Protein AF-A0A382W8J2-F1 (afdb_monomer_lite)

Sequence (271 aa):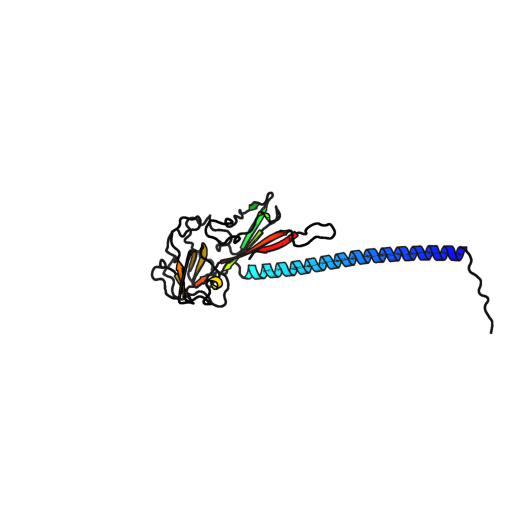
MKVRDERGLSLVELMISLAIGSLITAGVVQLYTANSATYSLVMGQSRMQESARFALAFISRDIQRADHRGCFSNNMQLNWTIANPVNLPYEFDLRFGVAGYNGTVGANWIPSLNPIPAANQGFVANTGINKGAIVTGTDVLTVRSIVQQATENRLAVAMPTSREDIQIIGPSAQVADLAFNNGDLALIHDCEKATIFHVTGINVSAAPTYQIQHSTDPIDSWRNNFLTLAVKNTFGTAAAVSGIETHTYFIAPGTGQNNRGDTPLALWRKS

Organism: NCBI:txid408172

pLDDT: mean 87.7, std 10.45, range [44.69, 97.19]

Foldseek 3Di:
DDDDDDDDDDPVNVVVVVVVVVVVVVVVVVVVVVVVVVVVVVVVVVVVVVQVVVVVVVVVVLQVQFLAEDLQSDPDDAAELFPDCVLPQPQQPSVGQKDKWFFAAPLATVVGNDWDPQDDFQDDHPPTDDSVQFDGRWMKMKGKHWDDDPDFFFAPFWDQQQLAWTKTQFPWQDPVRLQDATSAWKWKDDNPHIYIAHFNDWAPPDPPIITTDQDQDDDGNGHRNGRRGDPDGTGGRRIGMTHMGMKMWGKGFDPDADPVRDGDIDIDIDD

Secondary structure (DSSP, 8-state):
--PPP-PPPPHHHHHHHHHHHHHHHHHHHHHHHHHHHHHHHHHHHHHHHHHHHHHHHHHHHHHTTTT-BTB--SSPPPEE-BS-GGG--GGG-TT-SEEEEEEETTTEEES---PPPSSSSSSPTT-S--GGGSPTT--EEEEEEE---SS-EEESS-BSSS-S-EEEE-SSS-GGGGS--TTSEEEEE-SS-EEEEE--EEEEEETTEEEEE--S-S--TT-BS-S---SSS-B-TT-EEEEEEEEEEEEEE-SS--TTS---EEEEEE-

Structure (mmCIF, N/CA/C/O backbone):
data_AF-A0A382W8J2-F1
#
_entry.id   AF-A0A382W8J2-F1
#
loop_
_atom_site.group_PDB
_atom_site.id
_atom_site.type_symbol
_atom_site.label_atom_id
_atom_site.label_alt_id
_atom_site.label_comp_id
_atom_site.label_asym_id
_atom_site.label_entity_id
_atom_site.label_seq_id
_atom_site.pdbx_PDB_ins_code
_atom_site.Cartn_x
_atom_site.Cartn_y
_atom_site.Cartn_z
_atom_site.occupancy
_atom_site.B_iso_or_equiv
_atom_site.auth_seq_id
_atom_site.auth_comp_id
_atom_site.auth_asym_id
_atom_site.auth_atom_id
_atom_site.pdbx_PDB_model_num
ATOM 1 N N . MET A 1 1 ? 79.176 1.428 -48.966 1.00 46.81 1 MET A N 1
ATOM 2 C CA . MET A 1 1 ? 77.867 2.005 -48.595 1.00 46.81 1 MET A CA 1
ATOM 3 C C . MET A 1 1 ? 77.146 2.360 -49.889 1.00 46.81 1 MET A C 1
ATOM 5 O O . MET A 1 1 ? 77.578 3.274 -50.573 1.00 46.81 1 MET A O 1
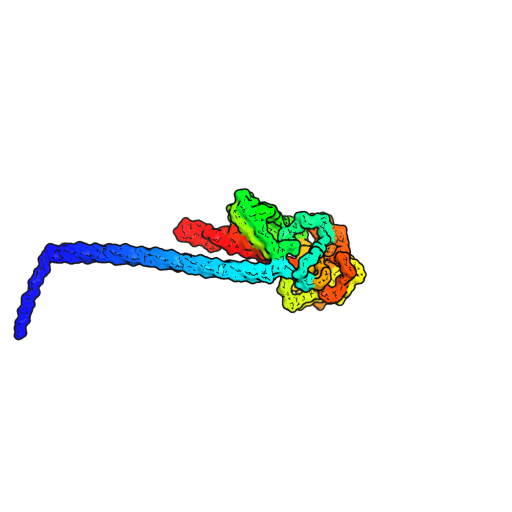ATOM 9 N N . LYS A 1 2 ? 76.171 1.548 -50.316 1.00 56.22 2 LYS A N 1
ATOM 10 C CA . LYS A 1 2 ? 75.400 1.781 -51.549 1.00 56.22 2 LYS A CA 1
ATOM 11 C C . LYS A 1 2 ? 74.160 2.580 -51.146 1.00 56.22 2 LYS A C 1
ATOM 13 O O . LYS A 1 2 ? 73.304 2.038 -50.453 1.00 56.22 2 LYS A O 1
ATOM 18 N N . VAL A 1 3 ? 74.113 3.860 -51.502 1.00 65.25 3 VAL A N 1
ATOM 19 C CA . VAL A 1 3 ? 72.912 4.688 -51.332 1.00 65.25 3 VAL A CA 1
ATOM 20 C C . VAL A 1 3 ? 71.907 4.212 -52.383 1.00 65.25 3 VAL A C 1
ATOM 22 O O . VAL A 1 3 ? 72.246 4.132 -53.562 1.00 65.25 3 VAL A O 1
ATOM 25 N N . ARG A 1 4 ? 70.725 3.764 -51.948 1.00 68.00 4 ARG A N 1
ATOM 26 C CA . ARG A 1 4 ? 69.622 3.409 -52.852 1.00 68.00 4 ARG A CA 1
ATOM 27 C C . ARG A 1 4 ? 68.967 4.713 -53.300 1.00 68.00 4 ARG A C 1
ATOM 29 O O . ARG A 1 4 ? 68.602 5.508 -52.443 1.00 68.00 4 ARG A O 1
ATOM 36 N N . ASP A 1 5 ? 68.814 4.898 -54.608 1.00 63.72 5 ASP A N 1
ATOM 37 C CA . ASP A 1 5 ? 67.983 5.967 -55.164 1.00 63.72 5 ASP A CA 1
ATOM 38 C C . ASP A 1 5 ? 66.524 5.752 -54.755 1.00 63.72 5 ASP A C 1
ATOM 40 O O . ASP A 1 5 ? 65.938 4.695 -55.023 1.00 63.72 5 ASP A O 1
ATOM 44 N N . GLU A 1 6 ? 65.932 6.759 -54.119 1.00 67.69 6 GLU A N 1
ATOM 45 C CA . GLU A 1 6 ? 64.495 6.810 -53.884 1.00 67.69 6 GLU A CA 1
ATOM 46 C C . GLU A 1 6 ? 63.796 7.181 -55.195 1.00 67.69 6 GLU A C 1
ATOM 48 O O . GLU A 1 6 ? 63.925 8.292 -55.710 1.00 67.69 6 GLU A O 1
ATOM 53 N N . ARG A 1 7 ? 63.069 6.223 -55.776 1.00 70.25 7 ARG A N 1
ATOM 54 C CA . ARG A 1 7 ? 62.188 6.494 -56.915 1.00 70.25 7 ARG A CA 1
ATOM 55 C C . ARG A 1 7 ? 61.010 7.327 -56.406 1.00 70.25 7 ARG A C 1
ATOM 57 O O . ARG A 1 7 ? 60.275 6.866 -55.539 1.00 70.25 7 ARG A O 1
ATOM 64 N N . GLY A 1 8 ? 60.859 8.547 -56.924 1.00 70.56 8 GLY A N 1
ATOM 65 C CA . GLY A 1 8 ? 59.742 9.432 -56.590 1.00 70.56 8 GLY A CA 1
ATOM 66 C C . GLY A 1 8 ? 58.382 8.811 -56.931 1.00 70.56 8 GLY A C 1
ATOM 67 O O . GLY A 1 8 ? 58.268 8.044 -57.887 1.00 70.56 8 GLY A O 1
ATOM 68 N N . LEU A 1 9 ? 57.365 9.149 -56.137 1.00 74.81 9 LEU A N 1
ATOM 69 C CA . LEU A 1 9 ? 55.990 8.663 -56.286 1.00 74.81 9 LEU A CA 1
ATOM 70 C C . LEU A 1 9 ? 55.334 9.209 -57.563 1.00 74.81 9 LEU A C 1
ATOM 72 O O . LEU A 1 9 ? 55.430 10.402 -57.863 1.00 74.81 9 LEU A O 1
ATOM 76 N N . SER A 1 10 ? 54.612 8.353 -58.285 1.00 86.75 10 SER A N 1
ATOM 77 C CA . SER A 1 10 ? 53.755 8.762 -59.401 1.00 86.75 10 SER A CA 1
ATOM 78 C C . SER A 1 10 ? 52.491 9.464 -58.891 1.00 86.75 10 SER A C 1
ATOM 80 O O . SER A 1 10 ? 51.903 9.068 -57.884 1.00 86.75 10 SER A O 1
ATOM 82 N N . LEU A 1 11 ? 52.002 10.469 -59.624 1.00 87.00 11 LEU A N 1
ATOM 83 C CA . LEU A 1 11 ? 50.731 11.147 -59.329 1.00 87.00 11 LEU A CA 1
ATOM 84 C C . LEU A 1 11 ? 49.556 10.151 -59.241 1.00 87.00 11 LEU A C 1
ATOM 86 O O . LEU A 1 11 ? 48.663 10.313 -58.413 1.00 87.00 11 LEU A O 1
ATOM 90 N N . VAL A 1 12 ? 49.603 9.071 -60.026 1.00 89.06 12 VAL A N 1
ATOM 91 C CA . VAL A 1 12 ? 48.607 7.988 -59.991 1.00 89.06 12 VAL A CA 1
ATOM 92 C C . VAL A 1 12 ? 48.700 7.169 -58.696 1.00 89.06 12 VAL A C 1
ATOM 94 O O . VAL A 1 12 ? 47.669 6.817 -58.128 1.00 89.06 12 VAL A O 1
ATOM 97 N N . GLU A 1 13 ? 49.904 6.907 -58.177 1.00 89.06 13 GLU A N 1
ATOM 98 C CA . GLU A 1 13 ? 50.093 6.187 -56.905 1.00 89.06 13 GLU A CA 1
ATOM 99 C C . GLU A 1 13 ? 49.551 6.996 -55.719 1.00 89.06 13 GLU A C 1
ATOM 101 O O . GLU A 1 13 ? 48.933 6.430 -54.813 1.00 89.06 13 GLU A O 1
ATOM 106 N N . LEU A 1 14 ? 49.703 8.325 -55.753 1.00 88.81 14 LEU A N 1
ATOM 107 C CA . LEU A 1 14 ? 49.124 9.225 -54.754 1.00 88.81 14 LEU A CA 1
ATOM 108 C C . LEU A 1 14 ? 47.588 9.219 -54.811 1.00 88.81 14 LEU A C 1
ATOM 110 O O . LEU A 1 14 ? 46.932 9.107 -53.775 1.00 88.81 14 LEU A O 1
ATOM 114 N N . MET A 1 15 ? 47.008 9.285 -56.013 1.00 92.81 15 MET A N 1
ATOM 115 C CA . MET A 1 15 ? 45.553 9.234 -56.197 1.00 92.81 15 MET A CA 1
ATOM 116 C C . MET A 1 15 ? 44.957 7.911 -55.701 1.00 92.81 15 MET A C 1
ATOM 118 O O . MET A 1 15 ? 43.947 7.922 -54.998 1.00 92.81 15 MET A O 1
ATOM 122 N N . ILE A 1 16 ? 45.598 6.778 -56.012 1.00 93.12 16 ILE A N 1
ATOM 123 C CA . ILE A 1 16 ? 45.162 5.453 -55.547 1.00 93.12 16 ILE A CA 1
ATOM 124 C C . ILE A 1 16 ? 45.274 5.353 -54.020 1.00 93.12 16 ILE A C 1
ATOM 126 O O . ILE A 1 16 ? 44.337 4.894 -53.366 1.00 93.12 16 ILE A O 1
ATOM 130 N N . SER A 1 17 ? 46.378 5.830 -53.438 1.00 94.69 17 SER A N 1
ATOM 131 C CA . SER A 1 17 ? 46.590 5.806 -51.985 1.00 94.69 17 SER A CA 1
ATOM 132 C C . SER A 1 17 ? 45.542 6.633 -51.235 1.00 94.69 17 SER A C 1
ATOM 134 O O . SER A 1 17 ? 45.013 6.183 -50.219 1.00 94.69 17 SER A O 1
ATOM 136 N N . LEU A 1 18 ? 45.184 7.812 -51.756 1.00 92.75 18 LEU A N 1
ATOM 137 C CA . LEU A 1 18 ? 44.128 8.660 -51.193 1.00 92.75 18 LEU A CA 1
ATOM 138 C C . LEU A 1 18 ? 42.741 8.024 -51.330 1.00 92.75 18 LEU A C 1
ATOM 140 O O . LEU A 1 18 ? 41.966 8.046 -50.373 1.00 92.75 18 LEU A O 1
ATOM 144 N N . ALA A 1 19 ? 42.436 7.416 -52.481 1.00 95.19 19 ALA A N 1
ATOM 145 C CA . ALA A 1 19 ? 41.167 6.724 -52.694 1.00 95.19 19 ALA A CA 1
ATOM 146 C C . ALA A 1 19 ? 40.995 5.559 -51.706 1.00 95.19 19 ALA A C 1
ATOM 148 O O . ALA A 1 19 ? 39.988 5.493 -51.000 1.00 95.19 19 ALA A O 1
ATOM 149 N N . ILE A 1 20 ? 42.007 4.693 -51.578 1.00 95.69 20 ILE A N 1
ATOM 150 C CA . ILE A 1 20 ? 41.992 3.565 -50.635 1.00 95.69 20 ILE A CA 1
ATOM 151 C C . ILE A 1 20 ? 41.935 4.067 -49.187 1.00 95.69 20 ILE A C 1
ATOM 153 O O . ILE A 1 20 ? 41.131 3.572 -48.399 1.00 95.69 20 ILE A O 1
ATOM 157 N N . GLY A 1 21 ? 42.729 5.086 -48.843 1.00 95.81 21 GLY A N 1
ATOM 158 C CA . GLY A 1 21 ? 42.712 5.702 -47.517 1.00 95.81 21 GLY A CA 1
ATOM 159 C C . GLY A 1 21 ? 41.330 6.241 -47.140 1.00 95.81 21 GLY A C 1
ATOM 160 O O . GLY A 1 21 ? 40.855 5.982 -46.038 1.00 95.81 21 GLY A O 1
ATOM 161 N N . SER A 1 22 ? 40.648 6.921 -48.067 1.00 95.25 22 SER A N 1
ATOM 162 C CA . SER A 1 22 ? 39.292 7.446 -47.852 1.00 95.25 22 SER A CA 1
ATOM 163 C C . SER A 1 22 ? 38.235 6.348 -47.692 1.00 95.25 22 SER A C 1
ATOM 165 O O . SER A 1 22 ? 37.339 6.461 -46.858 1.00 95.25 22 SER A O 1
ATOM 167 N N . LEU A 1 23 ? 38.357 5.253 -48.447 1.00 96.81 23 LEU A N 1
ATOM 168 C CA . LEU A 1 23 ? 37.439 4.120 -48.361 1.00 96.81 23 LEU A CA 1
ATOM 169 C C . LEU A 1 23 ? 37.565 3.412 -47.006 1.00 96.81 23 LEU A C 1
ATOM 171 O O . LEU A 1 23 ? 36.561 3.098 -46.366 1.00 96.81 23 LEU A O 1
ATOM 175 N N . ILE A 1 24 ? 38.800 3.203 -46.541 1.00 97.19 24 ILE A N 1
ATOM 176 C CA . ILE A 1 24 ? 39.066 2.588 -45.238 1.00 97.19 24 ILE A CA 1
ATOM 177 C C . ILE A 1 24 ? 38.547 3.483 -44.110 1.00 97.19 24 ILE A C 1
ATOM 179 O O . ILE A 1 24 ? 37.858 2.990 -43.217 1.00 97.19 24 ILE A O 1
ATOM 183 N N . THR A 1 25 ? 38.830 4.789 -44.142 1.00 96.38 25 THR A N 1
ATOM 184 C CA . THR A 1 25 ? 38.352 5.704 -43.093 1.00 96.38 25 THR A CA 1
ATOM 185 C C . THR A 1 25 ? 36.829 5.778 -43.057 1.00 96.38 25 THR A C 1
ATOM 187 O O . THR A 1 25 ? 36.259 5.714 -41.968 1.00 96.38 25 THR A O 1
ATOM 190 N N . ALA A 1 26 ? 36.154 5.813 -44.211 1.00 96.06 26 ALA A N 1
ATOM 191 C CA . ALA A 1 26 ? 34.694 5.752 -44.282 1.00 96.06 26 ALA A CA 1
ATOM 192 C C . ALA A 1 26 ? 34.137 4.463 -43.646 1.00 96.06 26 ALA A C 1
ATOM 194 O O . ALA A 1 26 ? 33.217 4.526 -42.828 1.00 96.06 26 ALA A O 1
ATOM 195 N N . GLY A 1 27 ? 34.738 3.306 -43.948 1.00 96.62 27 GLY A N 1
ATOM 196 C CA . GLY A 1 27 ? 34.358 2.026 -43.340 1.00 96.62 27 GLY A CA 1
ATOM 197 C C . GLY A 1 27 ? 34.560 1.996 -41.820 1.00 96.62 27 GLY A C 1
ATOM 198 O O . GLY A 1 27 ? 33.687 1.533 -41.085 1.00 96.62 27 GLY A O 1
ATOM 199 N N . VAL A 1 28 ? 35.672 2.550 -41.324 1.00 97.00 28 VAL A N 1
ATOM 200 C CA . VAL A 1 28 ? 35.954 2.643 -39.879 1.00 97.00 28 VAL A CA 1
ATOM 201 C C . VAL A 1 28 ? 34.950 3.554 -39.169 1.00 97.00 28 VAL A C 1
ATOM 203 O O . VAL A 1 28 ? 34.467 3.201 -38.094 1.00 97.00 28 VAL A O 1
ATOM 206 N N . VAL A 1 29 ? 34.585 4.695 -39.763 1.00 96.12 29 VAL A N 1
ATOM 207 C CA . VAL A 1 29 ? 33.561 5.597 -39.204 1.00 96.12 29 VAL A CA 1
ATOM 208 C C . VAL A 1 29 ? 32.202 4.897 -39.129 1.00 96.12 29 VAL A C 1
ATOM 210 O O . VAL A 1 29 ? 31.515 4.983 -38.108 1.00 96.12 29 VAL A O 1
ATOM 213 N N . GLN A 1 30 ? 31.820 4.151 -40.167 1.00 94.81 30 GLN A N 1
ATOM 214 C CA . GLN A 1 30 ? 30.578 3.380 -40.159 1.00 94.81 30 GLN A CA 1
ATOM 215 C C . GLN A 1 30 ? 30.584 2.296 -39.069 1.00 94.81 30 GLN A C 1
ATOM 217 O O . GLN A 1 30 ? 29.612 2.157 -38.329 1.00 94.81 30 GLN A O 1
ATOM 222 N N . LEU A 1 31 ? 31.692 1.571 -38.912 1.00 95.50 31 LEU A N 1
ATOM 223 C CA . LEU A 1 31 ? 31.833 0.573 -37.852 1.00 95.50 31 LEU A CA 1
ATOM 224 C C . LEU A 1 31 ? 31.751 1.214 -36.459 1.00 95.50 31 LEU A C 1
ATOM 226 O O . LEU A 1 31 ? 31.059 0.706 -35.578 1.00 95.50 31 LEU A O 1
ATOM 230 N N . TYR A 1 32 ? 32.421 2.350 -36.259 1.00 96.00 32 TYR A N 1
ATOM 231 C CA . TYR A 1 32 ? 32.392 3.075 -34.992 1.00 96.00 32 TYR A CA 1
ATOM 232 C C . TYR A 1 32 ? 30.980 3.559 -34.638 1.00 96.00 32 TYR A C 1
ATOM 234 O O . TYR A 1 32 ? 30.525 3.360 -33.511 1.00 96.00 32 TYR A O 1
ATOM 242 N N . THR A 1 33 ? 30.260 4.151 -35.595 1.00 95.38 33 THR A N 1
ATOM 243 C CA . THR A 1 33 ? 28.878 4.616 -35.379 1.00 95.38 33 THR A CA 1
ATOM 244 C C . THR A 1 33 ? 27.930 3.459 -35.066 1.00 95.38 33 THR A C 1
ATOM 246 O O . THR A 1 33 ? 27.154 3.555 -34.114 1.00 95.38 33 THR A O 1
ATOM 249 N N . ALA A 1 34 ? 28.046 2.334 -35.780 1.00 94.94 34 ALA A N 1
ATOM 250 C CA . ALA A 1 34 ? 27.277 1.123 -35.499 1.00 94.94 34 ALA A CA 1
ATOM 251 C C . ALA A 1 34 ? 27.574 0.553 -34.098 1.00 94.94 34 ALA A C 1
ATOM 253 O O . ALA A 1 34 ? 26.652 0.198 -33.358 1.00 94.94 34 ALA A O 1
ATOM 254 N N . ASN A 1 35 ? 28.847 0.523 -33.696 1.00 95.75 35 ASN A N 1
ATOM 255 C CA . ASN A 1 35 ? 29.256 0.066 -32.367 1.00 95.75 35 ASN A CA 1
ATOM 256 C C . ASN A 1 35 ? 28.751 0.997 -31.260 1.00 95.75 35 ASN A C 1
ATOM 258 O O . ASN A 1 35 ? 28.261 0.520 -30.240 1.00 95.75 35 ASN A O 1
ATOM 262 N N . SER A 1 36 ? 28.815 2.315 -31.465 1.00 95.00 36 SER A N 1
ATOM 263 C CA . SER A 1 36 ? 28.306 3.307 -30.511 1.00 95.00 36 SER A CA 1
ATOM 264 C C . SER A 1 36 ? 26.787 3.189 -30.315 1.00 95.00 36 SER A C 1
ATOM 266 O O . SER A 1 36 ? 26.292 3.173 -29.181 1.00 95.00 36 SER A O 1
ATOM 268 N N . ALA A 1 37 ? 26.037 3.013 -31.409 1.00 92.81 37 ALA A N 1
ATOM 269 C CA . ALA A 1 37 ? 24.597 2.764 -31.354 1.00 92.81 37 ALA A CA 1
ATOM 270 C C . ALA A 1 37 ? 24.277 1.455 -30.611 1.00 92.81 37 ALA A C 1
ATOM 272 O O . ALA A 1 37 ? 23.426 1.441 -29.720 1.00 92.81 37 ALA A O 1
ATOM 273 N N . THR A 1 38 ? 25.006 0.378 -30.916 1.00 95.06 38 THR A N 1
ATOM 274 C CA . THR A 1 38 ? 24.856 -0.924 -30.246 1.00 95.06 38 THR A CA 1
ATOM 275 C C . THR A 1 38 ? 25.155 -0.818 -28.751 1.00 95.06 38 THR A C 1
ATOM 277 O O . THR A 1 38 ? 24.372 -1.290 -27.930 1.00 95.06 38 THR A O 1
ATOM 280 N N . TYR A 1 39 ? 26.237 -0.135 -28.376 1.00 95.12 39 TYR A N 1
ATOM 281 C CA . TYR A 1 39 ? 26.596 0.100 -26.979 1.00 95.12 39 TYR A CA 1
ATOM 282 C C . TYR A 1 39 ? 25.492 0.852 -26.224 1.00 95.12 39 TYR A C 1
ATOM 284 O O . TYR A 1 39 ? 25.102 0.456 -25.127 1.00 95.12 39 TYR A O 1
ATOM 292 N N . SER A 1 40 ? 24.928 1.895 -26.837 1.00 91.75 40 SER A N 1
ATOM 293 C CA . SER A 1 40 ? 23.826 2.670 -26.253 1.00 91.75 40 SER A CA 1
ATOM 294 C C . SER A 1 40 ? 22.572 1.819 -26.033 1.00 91.75 40 SER A C 1
ATOM 296 O O . SER A 1 40 ? 21.933 1.923 -24.985 1.00 91.75 40 SER A O 1
ATOM 298 N N . LEU A 1 41 ? 22.246 0.938 -26.985 1.00 92.50 41 LEU A N 1
ATOM 299 C CA . LEU A 1 41 ? 21.131 -0.007 -26.871 1.00 92.50 41 LEU A CA 1
ATOM 300 C C . LEU A 1 41 ? 21.344 -1.011 -25.732 1.00 92.50 41 LEU A C 1
ATOM 302 O O . LEU A 1 41 ? 20.458 -1.176 -24.893 1.00 92.50 41 LEU A O 1
ATOM 306 N N . VAL A 1 42 ? 22.525 -1.630 -25.655 1.00 95.88 42 VAL A N 1
ATOM 307 C CA . VAL A 1 42 ? 22.871 -2.592 -24.592 1.00 95.88 42 VAL A CA 1
ATOM 308 C C . VAL A 1 42 ? 22.848 -1.928 -23.213 1.00 95.88 42 VAL A C 1
ATOM 310 O O . VAL A 1 42 ? 22.336 -2.505 -22.249 1.00 95.88 42 VAL A O 1
ATOM 313 N N . MET A 1 43 ? 23.340 -0.692 -23.110 1.00 94.81 43 MET A N 1
ATOM 314 C CA . MET A 1 43 ? 23.276 0.089 -21.874 1.00 94.81 43 MET A CA 1
ATOM 315 C C . MET A 1 43 ? 21.833 0.424 -21.483 1.00 94.81 43 MET A C 1
ATOM 317 O O . MET A 1 43 ? 21.469 0.292 -20.313 1.00 94.81 43 MET A O 1
ATOM 321 N N . GLY A 1 44 ? 20.993 0.822 -22.443 1.00 90.69 44 GLY A N 1
ATOM 322 C CA . GLY A 1 44 ? 19.570 1.081 -22.212 1.00 90.69 44 GLY A CA 1
ATOM 323 C C . GLY A 1 44 ? 18.821 -0.166 -21.736 1.00 90.69 44 GLY A C 1
ATOM 324 O O . GLY A 1 44 ? 18.079 -0.107 -20.755 1.00 90.69 44 GLY A O 1
ATOM 325 N N . GLN A 1 45 ? 19.078 -1.313 -22.367 1.00 93.44 45 GLN A N 1
ATOM 326 C CA . GLN A 1 45 ? 18.498 -2.595 -21.976 1.00 93.44 45 GLN A CA 1
ATOM 327 C C . GLN A 1 45 ? 18.952 -3.019 -20.573 1.00 93.44 45 GLN A C 1
ATOM 329 O O . GLN A 1 45 ? 18.121 -3.418 -19.760 1.00 93.44 45 GLN A O 1
ATOM 334 N N . SER A 1 46 ? 20.243 -2.885 -20.261 1.00 96.06 46 SER A N 1
ATOM 335 C CA . SER A 1 46 ? 20.780 -3.190 -18.928 1.00 96.06 46 SER A CA 1
ATOM 336 C C . SER A 1 46 ? 20.113 -2.341 -17.842 1.00 96.06 46 SER A C 1
ATOM 338 O O . SER A 1 46 ? 19.692 -2.866 -16.813 1.00 96.06 46 SER A O 1
ATOM 340 N N . ARG A 1 47 ? 19.932 -1.036 -18.089 1.00 91.44 47 ARG A N 1
ATOM 341 C CA . ARG A 1 47 ? 19.231 -0.130 -17.160 1.00 91.44 47 ARG A CA 1
ATOM 342 C C . ARG A 1 47 ? 17.759 -0.500 -16.976 1.00 91.44 47 ARG A C 1
ATOM 344 O O . ARG A 1 47 ? 17.257 -0.444 -15.855 1.00 91.44 47 ARG A O 1
ATOM 351 N N . MET A 1 48 ? 17.071 -0.889 -18.051 1.00 90.19 48 MET A N 1
ATOM 352 C CA . MET A 1 48 ? 15.683 -1.356 -17.990 1.00 90.19 48 MET A CA 1
ATOM 353 C C . MET A 1 48 ? 15.561 -2.636 -17.156 1.00 90.19 48 MET A C 1
ATOM 355 O O . MET A 1 48 ? 14.696 -2.713 -16.289 1.00 90.19 48 MET A O 1
ATOM 359 N N . GLN A 1 49 ? 16.440 -3.618 -17.381 1.00 95.00 49 GLN A N 1
ATOM 360 C CA . GLN A 1 49 ? 16.437 -4.873 -16.624 1.00 95.00 49 GLN A CA 1
ATOM 361 C C . GLN A 1 49 ? 16.710 -4.643 -15.137 1.00 95.00 49 GLN A C 1
ATOM 363 O O . GLN A 1 49 ? 16.034 -5.227 -14.293 1.00 95.00 49 GLN A O 1
ATOM 368 N N . GLU A 1 50 ? 17.653 -3.762 -14.809 1.00 95.25 50 GLU A N 1
ATOM 369 C CA . GLU A 1 50 ? 17.938 -3.421 -13.418 1.00 95.25 50 GLU A CA 1
ATOM 370 C C . GLU A 1 50 ? 16.751 -2.694 -12.762 1.00 95.25 50 GLU A C 1
ATOM 372 O O . GLU A 1 50 ? 16.338 -3.040 -11.657 1.00 95.25 50 GLU A O 1
ATOM 377 N N . SER A 1 51 ? 16.112 -1.762 -13.477 1.00 91.94 51 SER A N 1
ATOM 378 C CA . SER A 1 51 ? 14.897 -1.083 -13.000 1.00 91.94 51 SER A CA 1
ATOM 379 C C . SER A 1 51 ? 13.742 -2.066 -12.772 1.00 91.94 51 SER A C 1
ATOM 381 O O . SER A 1 51 ? 13.041 -1.978 -11.764 1.00 91.94 51 SER A O 1
ATOM 383 N N . ALA A 1 52 ? 13.573 -3.044 -13.667 1.00 92.62 52 ALA A N 1
ATOM 384 C CA . ALA A 1 52 ? 12.585 -4.109 -13.517 1.00 92.62 52 ALA A CA 1
ATOM 385 C C . ALA A 1 52 ? 12.888 -4.998 -12.300 1.00 92.62 52 ALA A C 1
ATOM 387 O O . ALA A 1 52 ? 11.978 -5.321 -11.537 1.00 92.62 52 ALA A O 1
ATOM 388 N N . ARG A 1 53 ? 14.162 -5.344 -12.066 1.00 95.25 53 ARG A N 1
ATOM 389 C CA . ARG A 1 53 ? 14.592 -6.091 -10.875 1.00 95.25 53 ARG A CA 1
ATOM 390 C C . ARG A 1 53 ? 14.253 -5.334 -9.590 1.00 95.25 53 ARG A C 1
ATOM 392 O O . ARG A 1 53 ? 13.715 -5.941 -8.666 1.00 95.25 53 ARG A O 1
ATOM 399 N N . PHE A 1 54 ? 14.506 -4.025 -9.538 1.00 94.25 54 PHE A N 1
ATOM 400 C CA . PHE A 1 54 ? 14.119 -3.199 -8.393 1.00 94.25 54 PHE A CA 1
ATOM 401 C C . PHE A 1 54 ? 12.603 -3.170 -8.191 1.00 94.25 54 PHE A C 1
ATOM 403 O O . PHE A 1 54 ? 12.141 -3.442 -7.083 1.00 94.25 54 PHE A O 1
ATOM 410 N N . ALA A 1 55 ? 11.832 -2.900 -9.247 1.00 93.88 55 ALA A N 1
ATOM 411 C CA . ALA A 1 55 ? 10.371 -2.867 -9.194 1.00 93.88 55 ALA A CA 1
ATOM 412 C C . ALA A 1 55 ? 9.783 -4.182 -8.657 1.00 93.88 55 ALA A C 1
ATOM 414 O O . ALA A 1 55 ? 8.995 -4.170 -7.711 1.00 93.88 55 ALA A O 1
ATOM 415 N N . LEU A 1 56 ? 10.227 -5.323 -9.194 1.00 95.50 56 LEU A N 1
ATOM 416 C CA . LEU A 1 56 ? 9.795 -6.645 -8.739 1.00 95.50 56 LEU A CA 1
ATOM 417 C C . LEU A 1 56 ? 10.206 -6.926 -7.291 1.00 95.50 56 LEU A C 1
ATOM 419 O O . LEU A 1 56 ? 9.451 -7.561 -6.560 1.00 95.50 56 LEU A O 1
ATOM 423 N N . ALA A 1 57 ? 11.364 -6.434 -6.844 1.00 95.94 57 ALA A N 1
ATOM 424 C CA . ALA A 1 57 ? 11.783 -6.577 -5.453 1.00 95.94 57 ALA A CA 1
ATOM 425 C C . ALA A 1 57 ? 10.888 -5.778 -4.487 1.00 95.94 57 ALA A C 1
ATOM 427 O O . ALA A 1 57 ? 10.600 -6.270 -3.397 1.00 95.94 57 ALA A O 1
ATOM 428 N N . PHE A 1 58 ? 10.431 -4.577 -4.866 1.00 93.44 58 PHE A N 1
ATOM 429 C CA . PHE A 1 58 ? 9.450 -3.816 -4.076 1.00 93.44 58 PHE A CA 1
ATOM 430 C C . PHE A 1 58 ? 8.096 -4.525 -4.030 1.00 93.44 58 PHE A C 1
ATOM 432 O O . PHE A 1 58 ? 7.600 -4.796 -2.940 1.00 93.44 58 PHE A O 1
ATOM 439 N N . ILE A 1 59 ? 7.564 -4.910 -5.193 1.00 95.75 59 ILE A N 1
ATOM 440 C CA . ILE A 1 59 ? 6.282 -5.620 -5.290 1.00 95.75 59 ILE A CA 1
ATOM 441 C C . ILE A 1 59 ? 6.321 -6.919 -4.477 1.00 95.75 59 ILE A C 1
ATOM 443 O O . ILE A 1 59 ? 5.406 -7.190 -3.710 1.00 95.75 59 ILE A O 1
ATOM 447 N N . SER A 1 60 ? 7.393 -7.708 -4.598 1.00 96.38 60 SER A N 1
ATOM 448 C CA . SER A 1 60 ? 7.547 -8.971 -3.868 1.00 96.38 60 SER A CA 1
ATOM 449 C C . SER A 1 60 ? 7.547 -8.766 -2.351 1.00 96.38 60 SER A C 1
ATOM 451 O O . SER A 1 60 ? 6.841 -9.482 -1.644 1.00 96.38 60 SER A O 1
ATOM 453 N N . ARG A 1 61 ? 8.274 -7.760 -1.840 1.00 94.12 61 ARG A N 1
ATOM 454 C CA . ARG A 1 61 ? 8.277 -7.437 -0.401 1.00 94.12 61 ARG A CA 1
ATOM 455 C C . ARG A 1 61 ? 6.901 -7.026 0.109 1.00 94.12 61 ARG A C 1
ATOM 457 O O . ARG A 1 61 ? 6.522 -7.447 1.196 1.00 94.12 61 ARG A O 1
ATOM 464 N N . ASP A 1 62 ? 6.166 -6.234 -0.663 1.00 94.62 62 ASP A N 1
ATOM 465 C CA . ASP A 1 62 ? 4.824 -5.810 -0.270 1.00 94.62 62 ASP A CA 1
ATOM 466 C C . ASP A 1 62 ? 3.846 -6.996 -0.312 1.00 94.62 62 ASP A C 1
ATOM 468 O O . ASP A 1 62 ? 3.104 -7.214 0.642 1.00 94.62 62 ASP A O 1
ATOM 472 N N . ILE A 1 63 ? 3.891 -7.829 -1.362 1.00 94.62 63 ILE A N 1
ATOM 473 C CA . ILE A 1 63 ? 3.044 -9.029 -1.489 1.00 94.62 63 ILE A CA 1
ATOM 474 C C . ILE A 1 63 ? 3.309 -10.031 -0.361 1.00 94.62 63 ILE A C 1
ATOM 476 O O . ILE A 1 63 ? 2.370 -10.650 0.128 1.00 94.62 63 ILE A O 1
ATOM 480 N N . GLN A 1 64 ? 4.553 -10.180 0.103 1.00 92.38 64 GLN A N 1
ATOM 481 C CA . GLN A 1 64 ? 4.870 -11.042 1.253 1.00 92.38 64 GLN A CA 1
ATOM 482 C C . GLN A 1 64 ? 4.174 -10.604 2.550 1.00 92.38 64 GLN A C 1
ATOM 484 O O . GLN A 1 64 ? 4.030 -11.413 3.464 1.00 92.38 64 GLN A O 1
ATOM 489 N N . ARG A 1 65 ? 3.753 -9.339 2.639 1.00 91.06 65 ARG A N 1
ATOM 490 C CA . ARG A 1 65 ? 2.994 -8.791 3.769 1.00 91.06 65 ARG A CA 1
ATOM 491 C C . ARG A 1 65 ? 1.491 -8.754 3.507 1.00 91.06 65 ARG A C 1
ATOM 493 O O . ARG A 1 65 ? 0.745 -8.407 4.417 1.00 91.06 65 ARG A O 1
ATOM 500 N N . ALA A 1 66 ? 1.045 -9.096 2.300 1.00 92.12 66 ALA A N 1
ATOM 501 C CA . ALA A 1 66 ? -0.358 -9.035 1.925 1.00 92.12 66 ALA A CA 1
ATOM 502 C C . ALA A 1 66 ? -1.233 -9.851 2.882 1.00 92.12 66 ALA A C 1
ATOM 504 O O . ALA A 1 66 ? -0.864 -10.950 3.290 1.00 92.12 66 ALA A O 1
ATOM 505 N N . ASP A 1 67 ? -2.400 -9.305 3.220 1.00 88.50 67 ASP A N 1
ATOM 506 C CA . ASP A 1 67 ? -3.357 -9.893 4.170 1.00 88.50 67 ASP A CA 1
ATOM 507 C C . ASP A 1 67 ? -2.806 -10.104 5.594 1.00 88.50 67 ASP A C 1
ATOM 509 O O . ASP A 1 67 ? -3.434 -10.756 6.433 1.00 88.50 67 ASP A O 1
ATOM 513 N N . HIS A 1 68 ? -1.646 -9.526 5.923 1.00 90.94 68 HIS A N 1
ATOM 514 C CA . HIS A 1 68 ? -1.168 -9.548 7.295 1.00 90.94 68 HIS A CA 1
ATOM 515 C C . HIS A 1 68 ? -2.085 -8.688 8.170 1.00 90.94 68 HIS A C 1
ATOM 517 O O . HIS A 1 68 ? -2.214 -7.484 7.949 1.00 90.94 68 HIS A O 1
ATOM 523 N N . ARG A 1 69 ? -2.717 -9.319 9.163 1.00 91.06 69 ARG A N 1
ATOM 524 C CA . ARG A 1 69 ? -3.698 -8.728 10.091 1.00 91.06 69 ARG A CA 1
ATOM 525 C C . ARG A 1 69 ? -3.323 -9.025 11.551 1.00 91.06 69 ARG A C 1
ATOM 527 O O . ARG A 1 69 ? -4.175 -9.313 12.382 1.00 91.06 69 ARG A O 1
ATOM 534 N N . GLY A 1 70 ? -2.022 -9.025 11.848 1.00 87.69 70 GLY A N 1
ATOM 535 C CA . GLY A 1 70 ? -1.485 -9.409 13.154 1.00 87.69 70 GLY A CA 1
ATOM 536 C C . GLY A 1 70 ? -1.570 -10.919 13.370 1.00 87.69 70 GLY A C 1
ATOM 537 O O . GLY A 1 70 ? -1.343 -11.706 12.443 1.00 87.69 70 GLY A O 1
ATOM 538 N N . CYS A 1 71 ? -1.919 -11.351 14.586 1.00 87.19 71 CYS A N 1
ATOM 539 C CA . CYS A 1 71 ? -2.158 -12.774 14.836 1.00 87.19 71 CYS A CA 1
ATOM 540 C C . CYS A 1 71 ? -3.513 -13.275 14.298 1.00 87.19 71 CYS A C 1
ATOM 542 O O . CYS A 1 71 ? -3.702 -14.487 14.204 1.00 87.19 71 CYS A O 1
ATOM 544 N N . PHE A 1 72 ? -4.406 -12.383 13.843 1.00 88.19 72 PHE A N 1
ATOM 545 C CA . PHE A 1 72 ? -5.612 -12.720 13.072 1.00 88.19 72 PHE A CA 1
ATOM 546 C C . PHE A 1 72 ? -5.281 -13.031 11.596 1.00 88.19 72 PHE A C 1
ATOM 548 O O . PHE A 1 72 ? -5.826 -12.445 10.669 1.00 88.19 72 PHE A O 1
ATOM 555 N N . SER A 1 73 ? -4.317 -13.914 11.342 1.00 73.56 73 SER A N 1
ATOM 556 C CA . SER A 1 73 ? -3.800 -14.212 9.990 1.00 73.56 73 SER A CA 1
ATOM 557 C C . SER A 1 73 ? -4.354 -15.511 9.385 1.00 73.56 73 SER A C 1
ATOM 559 O O . SER A 1 73 ? -3.787 -16.067 8.449 1.00 73.56 73 SER A O 1
ATOM 561 N N . ASN A 1 74 ? -5.472 -16.020 9.907 1.00 70.06 74 ASN A N 1
ATOM 562 C CA . ASN A 1 74 ? -6.162 -17.196 9.378 1.00 70.06 74 ASN A CA 1
ATOM 563 C C . ASN A 1 74 ? -7.334 -16.805 8.449 1.00 70.06 74 ASN A C 1
ATOM 565 O O . ASN A 1 74 ? -7.761 -15.652 8.388 1.00 70.06 74 ASN A O 1
ATOM 569 N N . ASN A 1 75 ? -7.893 -17.787 7.729 1.00 66.75 75 ASN A N 1
ATOM 570 C CA . ASN A 1 75 ? -9.065 -17.622 6.848 1.00 66.75 75 ASN A CA 1
ATOM 571 C C . ASN A 1 75 ? -10.381 -17.358 7.623 1.00 66.75 75 ASN A C 1
ATOM 573 O O . ASN A 1 75 ? -11.457 -17.766 7.186 1.00 66.75 75 ASN A O 1
ATOM 577 N N . MET A 1 76 ? -10.312 -16.737 8.804 1.00 74.19 76 MET A N 1
ATOM 578 C CA . MET A 1 76 ? -11.486 -16.325 9.565 1.00 74.19 76 MET A CA 1
ATOM 579 C C . MET A 1 76 ? -12.109 -15.073 8.948 1.00 74.19 76 MET A C 1
ATOM 581 O O . MET A 1 76 ? -11.438 -14.224 8.354 1.00 74.19 76 MET A O 1
ATOM 585 N N . GLN A 1 77 ? -13.429 -14.969 9.085 1.00 83.75 77 GLN A N 1
ATOM 586 C CA . GLN A 1 77 ? -14.190 -13.859 8.537 1.00 83.75 77 GLN A CA 1
ATOM 587 C C . GLN A 1 77 ? -13.856 -12.568 9.290 1.00 83.75 77 GLN A C 1
ATOM 589 O O . GLN A 1 77 ? -14.093 -12.458 10.493 1.00 83.75 77 GLN A O 1
ATOM 594 N N . LEU A 1 78 ? -13.317 -11.595 8.558 1.00 90.12 78 LEU A N 1
ATOM 595 C CA . LEU A 1 78 ? -13.101 -10.241 9.048 1.00 90.12 78 LEU A CA 1
ATOM 596 C C . LEU A 1 78 ? -14.449 -9.572 9.324 1.00 90.12 78 LEU A C 1
ATOM 598 O O . LEU A 1 78 ? -15.360 -9.663 8.499 1.00 90.12 78 LEU A O 1
ATOM 602 N N . ASN A 1 79 ? -14.567 -8.890 10.457 1.00 91.94 79 ASN A N 1
ATOM 603 C CA . ASN A 1 79 ? -15.757 -8.123 10.796 1.00 91.94 79 ASN A CA 1
ATOM 604 C C . ASN A 1 79 ? -15.576 -6.638 10.472 1.00 91.94 79 ASN A C 1
ATOM 606 O O . ASN A 1 79 ? -14.457 -6.141 10.342 1.00 91.94 79 ASN A O 1
ATOM 610 N N . TRP A 1 80 ? -16.682 -5.913 10.362 1.00 91.62 80 TRP A N 1
ATOM 611 C CA . TRP A 1 80 ? -16.681 -4.469 10.171 1.00 91.62 80 TRP A CA 1
ATOM 612 C C . TRP A 1 80 ? -17.901 -3.857 10.851 1.00 91.62 80 TRP A C 1
ATOM 614 O O . TRP A 1 80 ? -18.994 -4.419 10.820 1.00 91.62 80 TRP A O 1
ATOM 624 N N . THR A 1 81 ? -17.736 -2.678 11.433 1.00 91.88 81 THR A N 1
ATOM 625 C CA . THR A 1 81 ? -18.853 -1.901 11.994 1.00 91.88 81 THR A CA 1
ATOM 626 C C . THR A 1 81 ? -19.562 -1.052 10.939 1.00 91.88 81 THR A C 1
ATOM 628 O O . THR A 1 81 ? -20.620 -0.496 11.216 1.00 91.88 81 THR A O 1
ATOM 631 N N . ILE A 1 82 ? -19.005 -0.936 9.732 1.00 86.81 82 ILE A N 1
ATOM 632 C CA . ILE A 1 82 ? -19.442 0.012 8.698 1.00 86.81 82 ILE A CA 1
ATOM 633 C C . ILE A 1 82 ? -20.840 -0.332 8.164 1.00 86.81 82 ILE A C 1
ATOM 635 O O . ILE A 1 82 ? -21.140 -1.490 7.869 1.00 86.81 82 ILE A O 1
ATOM 639 N N . ALA A 1 83 ? -21.692 0.688 8.002 1.00 78.56 83 ALA A N 1
ATOM 640 C CA . ALA A 1 83 ? -23.108 0.530 7.637 1.00 78.56 83 ALA A CA 1
ATOM 641 C C . ALA A 1 83 ? -23.360 -0.158 6.292 1.00 78.56 83 ALA A C 1
ATOM 643 O O . ALA A 1 83 ? -24.335 -0.895 6.155 1.00 78.56 83 ALA A O 1
ATOM 644 N N . ASN A 1 84 ? -22.492 0.063 5.307 1.00 79.06 84 ASN A N 1
ATOM 645 C CA . ASN A 1 84 ? -22.555 -0.631 4.031 1.00 79.06 84 ASN A CA 1
ATOM 646 C C . ASN A 1 84 ? -21.149 -1.103 3.620 1.00 79.06 84 ASN A C 1
ATOM 648 O O . ASN A 1 84 ? -20.360 -0.293 3.137 1.00 79.06 84 ASN A O 1
ATOM 652 N N . PRO A 1 85 ? -20.822 -2.399 3.753 1.00 66.88 85 PRO A N 1
ATOM 653 C CA . PRO A 1 85 ? -19.498 -2.921 3.407 1.00 66.88 85 PRO A CA 1
ATOM 654 C C . PRO A 1 85 ? -19.198 -2.950 1.907 1.00 66.88 85 PRO A C 1
ATOM 656 O O . PRO A 1 85 ? -18.069 -3.253 1.518 1.00 66.88 85 PRO A O 1
ATOM 659 N N . VAL A 1 86 ? -20.181 -2.672 1.046 1.00 72.06 86 VAL A N 1
ATOM 660 C CA . VAL A 1 86 ? -19.935 -2.423 -0.383 1.00 72.06 86 VAL A CA 1
ATOM 661 C C . VAL A 1 86 ? -19.256 -1.063 -0.579 1.00 72.06 86 VAL A C 1
ATOM 663 O O . VAL A 1 86 ? -18.518 -0.883 -1.540 1.00 72.06 86 VAL A O 1
ATOM 666 N N . ASN A 1 87 ? -19.442 -0.135 0.364 1.00 71.94 87 ASN A N 1
ATOM 667 C CA . ASN A 1 87 ? -18.825 1.189 0.350 1.00 71.94 87 ASN A CA 1
ATOM 668 C C . ASN A 1 87 ? -17.462 1.216 1.050 1.00 71.94 87 ASN A C 1
ATOM 670 O O . ASN A 1 87 ? -16.904 2.297 1.222 1.00 71.94 87 ASN A O 1
ATOM 674 N N . LEU A 1 88 ? -16.933 0.057 1.468 1.00 81.06 88 LEU A N 1
ATOM 675 C CA . LEU A 1 88 ? -15.574 -0.009 1.983 1.00 81.06 88 LEU A CA 1
ATOM 676 C C . LEU A 1 88 ? -14.621 0.496 0.884 1.00 81.06 88 LEU A C 1
ATOM 678 O O . LEU A 1 88 ? -14.590 -0.091 -0.201 1.00 81.06 88 LEU A O 1
ATOM 682 N N . PRO A 1 89 ? -13.866 1.572 1.131 1.00 82.81 89 PRO A N 1
ATOM 683 C CA . PRO A 1 89 ? -12.801 2.025 0.241 1.00 82.81 89 PRO A CA 1
ATOM 684 C C . PRO A 1 89 ? -11.866 0.888 -0.086 1.00 82.81 89 PRO A C 1
ATOM 686 O O . PRO A 1 89 ? -11.488 0.098 0.788 1.00 82.81 89 PRO A O 1
ATOM 689 N N . TYR A 1 90 ? -11.400 0.874 -1.328 1.00 85.00 90 TYR A N 1
ATOM 690 C CA . TYR A 1 90 ? -10.446 -0.140 -1.704 1.00 85.00 90 TYR A CA 1
ATOM 691 C C . TYR A 1 90 ? -9.167 -0.023 -0.878 1.00 85.00 90 TYR A C 1
ATOM 693 O O . TYR A 1 90 ? -8.522 -1.031 -0.710 1.00 85.00 90 TYR A O 1
ATOM 701 N N . GLU A 1 91 ? -8.764 1.132 -0.360 1.00 86.38 91 GLU A N 1
ATOM 702 C CA . GLU A 1 91 ? -7.530 1.303 0.417 1.00 86.38 91 GLU A CA 1
ATOM 703 C C . GLU A 1 91 ? -7.604 0.712 1.832 1.00 86.38 91 GLU A C 1
ATOM 705 O O . GLU A 1 91 ? -6.570 0.499 2.455 1.00 86.38 91 GLU A O 1
ATOM 710 N N . PHE A 1 92 ? -8.798 0.419 2.343 1.00 87.31 92 PHE A N 1
ATOM 711 C CA . PHE A 1 92 ? -8.970 -0.152 3.684 1.00 87.31 92 PHE A CA 1
ATOM 712 C C . PHE A 1 92 ? -9.639 -1.532 3.651 1.00 87.31 92 PHE A C 1
ATOM 714 O O . PHE A 1 92 ? -9.945 -2.116 4.691 1.00 87.31 92 PHE A O 1
ATOM 721 N N . ASP A 1 93 ? -9.867 -2.081 2.455 1.00 87.75 93 ASP A N 1
ATOM 722 C CA . ASP A 1 93 ? -10.515 -3.373 2.272 1.00 87.75 93 ASP A CA 1
ATOM 723 C C . ASP A 1 93 ? -9.555 -4.551 2.516 1.00 87.75 93 ASP A C 1
ATOM 725 O O . ASP A 1 93 ? -9.031 -5.174 1.591 1.00 87.75 93 ASP A O 1
ATOM 729 N N . LEU A 1 94 ? -9.356 -4.891 3.789 1.00 89.38 94 LEU A N 1
ATOM 730 C CA . LEU A 1 94 ? -8.579 -6.059 4.219 1.00 89.38 94 LEU A CA 1
ATOM 731 C C . LEU A 1 94 ? -9.294 -7.406 3.996 1.00 89.38 94 LEU A C 1
ATOM 733 O O . LEU A 1 94 ? -8.814 -8.429 4.473 1.00 89.38 94 LEU A O 1
ATOM 737 N N . ARG A 1 95 ? -10.428 -7.457 3.276 1.00 85.69 95 ARG A N 1
ATOM 738 C CA . ARG A 1 95 ? -10.980 -8.741 2.794 1.00 85.69 95 ARG A CA 1
ATOM 739 C C . ARG A 1 95 ? -10.118 -9.326 1.674 1.00 85.69 95 ARG A C 1
ATOM 741 O O . ARG A 1 95 ? -10.145 -10.533 1.449 1.00 85.69 95 ARG A O 1
ATOM 748 N N . PHE A 1 96 ? -9.370 -8.468 0.974 1.00 87.62 96 PHE A N 1
ATOM 749 C CA . PHE A 1 96 ? -8.505 -8.835 -0.141 1.00 87.62 96 PHE A CA 1
ATOM 750 C C . PHE A 1 96 ? -7.114 -8.216 0.036 1.00 87.62 96 PHE A C 1
ATOM 752 O O . PHE A 1 96 ? -6.859 -7.082 -0.382 1.00 87.62 96 PHE A O 1
ATOM 759 N N . GLY A 1 97 ? -6.177 -8.984 0.602 1.00 90.38 97 GLY A N 1
ATOM 760 C CA . GLY A 1 97 ? -4.785 -8.546 0.763 1.00 90.38 97 GLY A CA 1
ATOM 761 C C . GLY A 1 97 ? -4.094 -8.165 -0.550 1.00 90.38 97 GLY A C 1
ATOM 762 O O . GLY A 1 97 ? -3.221 -7.303 -0.554 1.00 90.38 97 GLY A O 1
ATOM 763 N N . VAL A 1 98 ? -4.515 -8.747 -1.677 1.00 93.62 98 VAL A N 1
ATOM 764 C CA . VAL A 1 98 ? -4.091 -8.350 -3.026 1.00 93.62 98 VAL A CA 1
ATOM 765 C C . VAL A 1 98 ? -5.324 -8.189 -3.905 1.00 93.62 98 VAL A C 1
ATOM 767 O O . VAL A 1 98 ? -6.175 -9.074 -3.944 1.00 93.62 98 VAL A O 1
ATOM 770 N N . ALA A 1 99 ? -5.407 -7.083 -4.642 1.00 93.25 99 ALA A N 1
ATOM 771 C CA . ALA A 1 99 ? -6.419 -6.910 -5.680 1.00 93.25 99 ALA A CA 1
ATOM 772 C C . ALA A 1 99 ? -5.817 -6.274 -6.936 1.00 93.25 99 ALA A C 1
ATOM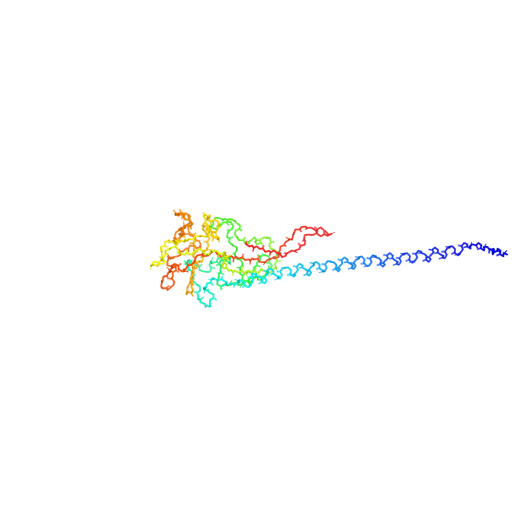 774 O O . ALA A 1 99 ? -5.061 -5.301 -6.848 1.00 93.25 99 ALA A O 1
ATOM 775 N N . GLY A 1 100 ? -6.174 -6.836 -8.089 1.00 94.25 100 GLY A N 1
ATOM 776 C CA . GLY A 1 100 ? -5.866 -6.302 -9.410 1.00 94.25 100 GLY A CA 1
ATOM 777 C C . GLY A 1 100 ? -7.083 -5.613 -10.016 1.00 94.25 100 GLY A C 1
ATOM 778 O O . GLY A 1 100 ? -8.219 -6.031 -9.797 1.00 94.25 100 GLY A O 1
ATOM 779 N N . TYR A 1 101 ? -6.822 -4.560 -10.774 1.00 93.62 101 TYR A N 1
ATOM 780 C CA . TYR A 1 101 ? -7.811 -3.715 -11.421 1.00 93.62 101 TYR A CA 1
ATOM 781 C C . TYR A 1 101 ? -7.408 -3.577 -12.883 1.00 93.62 101 TYR A C 1
ATOM 783 O O . TYR A 1 101 ? -6.405 -2.931 -13.186 1.00 93.62 101 TYR A O 1
ATOM 791 N N . ASN A 1 102 ? -8.177 -4.179 -13.784 1.00 95.56 102 ASN A N 1
ATOM 792 C CA . ASN A 1 102 ? -7.851 -4.180 -15.204 1.00 95.56 102 ASN A CA 1
ATOM 793 C C . ASN A 1 102 ? -8.235 -2.842 -15.830 1.00 95.56 102 ASN A C 1
ATOM 795 O O . ASN A 1 102 ? -9.391 -2.422 -15.730 1.00 95.56 102 ASN A O 1
ATOM 799 N N . GLY A 1 103 ? -7.272 -2.180 -16.462 1.00 93.94 103 GLY A N 1
ATOM 800 C CA . GLY A 1 103 ? -7.452 -0.901 -17.125 1.00 93.94 103 GLY A CA 1
ATOM 801 C C . GLY A 1 103 ? -8.311 -1.030 -18.374 1.00 93.94 103 GLY A C 1
ATOM 802 O O . GLY A 1 103 ? -8.109 -1.886 -19.229 1.00 93.94 103 GLY A O 1
ATOM 803 N N . THR A 1 104 ? -9.264 -0.121 -18.513 1.00 90.44 104 THR A N 1
ATOM 804 C CA . THR A 1 104 ? -10.077 0.038 -19.719 1.00 90.44 104 THR A CA 1
ATOM 805 C C . THR A 1 104 ? -9.908 1.451 -20.272 1.00 90.44 104 THR A C 1
ATOM 807 O O . THR A 1 104 ? -9.316 2.335 -19.638 1.00 90.44 104 THR A O 1
ATOM 810 N N . VAL A 1 105 ? -10.387 1.674 -21.495 1.00 83.19 105 VAL A N 1
ATOM 811 C CA . VAL A 1 105 ? -10.348 3.001 -22.118 1.00 83.19 105 VAL A CA 1
ATOM 812 C C . VAL A 1 105 ? -11.127 4.027 -21.282 1.00 83.19 105 VAL A C 1
ATOM 814 O O . VAL A 1 105 ? -12.138 3.712 -20.654 1.00 83.19 105 VAL A O 1
ATOM 817 N N . GLY A 1 106 ? -10.644 5.272 -21.267 1.00 83.50 106 GLY A N 1
ATOM 818 C CA . GLY A 1 106 ? -11.308 6.372 -20.560 1.00 83.50 106 GLY A CA 1
ATOM 819 C C . GLY A 1 106 ? -11.093 6.411 -19.042 1.00 83.50 106 GLY A C 1
ATOM 820 O O . GLY A 1 106 ? -11.972 6.894 -18.339 1.00 83.50 106 GLY A O 1
ATOM 821 N N . ALA A 1 107 ? -9.946 5.927 -18.541 1.00 83.06 107 ALA A N 1
ATOM 822 C CA . ALA A 1 107 ? -9.587 5.949 -17.112 1.00 83.06 107 ALA A CA 1
ATOM 823 C C . ALA A 1 107 ? -10.608 5.215 -16.219 1.00 83.06 107 ALA A C 1
ATOM 825 O O . ALA A 1 107 ? -11.036 5.717 -15.178 1.00 83.06 107 ALA A O 1
ATOM 826 N N . ASN A 1 108 ? -10.998 4.015 -16.649 1.00 89.88 108 ASN A N 1
ATOM 827 C CA . ASN A 1 108 ? -11.907 3.133 -15.924 1.00 89.88 108 ASN A CA 1
ATOM 828 C C . ASN A 1 108 ? -11.224 1.795 -15.639 1.00 89.88 108 ASN A C 1
ATOM 830 O O . ASN A 1 108 ? -10.370 1.358 -16.412 1.00 89.88 108 ASN A O 1
ATOM 834 N N . TRP A 1 109 ? -11.638 1.126 -14.565 1.00 92.25 109 TRP A N 1
ATOM 835 C CA . TRP A 1 109 ? -11.059 -0.147 -14.140 1.00 92.25 109 TRP A CA 1
ATOM 836 C C . TRP A 1 109 ? -12.130 -1.176 -13.800 1.00 92.25 109 TRP A C 1
ATOM 838 O O . TRP A 1 109 ? -13.232 -0.809 -13.386 1.00 92.25 109 TRP A O 1
ATOM 848 N N . ILE A 1 110 ? -11.789 -2.455 -13.972 1.00 91.44 110 ILE A N 1
ATOM 849 C CA . ILE A 1 110 ? -12.634 -3.596 -13.606 1.00 91.44 110 ILE A CA 1
ATOM 850 C C . ILE A 1 110 ? -11.842 -4.525 -12.667 1.00 91.44 110 ILE A C 1
ATOM 852 O O . ILE A 1 110 ? -10.802 -5.033 -13.090 1.00 91.44 110 ILE A O 1
ATOM 856 N N . PRO A 1 111 ? -12.308 -4.788 -11.427 1.00 89.88 111 PRO A N 1
ATOM 857 C CA . PRO A 1 111 ? -13.460 -4.167 -10.755 1.00 89.88 111 PRO A CA 1
ATOM 858 C C . PRO A 1 111 ? -13.305 -2.642 -10.627 1.00 89.88 111 PRO A C 1
ATOM 860 O O . PRO A 1 111 ? -12.232 -2.105 -10.875 1.00 89.88 111 PRO A O 1
ATOM 863 N N . SER A 1 112 ? -14.370 -1.911 -10.286 1.00 86.44 112 SER A N 1
ATOM 864 C CA . SER A 1 112 ? -14.296 -0.445 -10.215 1.00 86.44 112 SER A CA 1
ATOM 865 C C . SER A 1 112 ? -13.327 0.006 -9.121 1.00 86.44 112 SER A C 1
ATOM 867 O O . SER A 1 112 ? -13.581 -0.205 -7.936 1.00 86.44 112 SER A O 1
ATOM 869 N N . LEU A 1 113 ? -12.244 0.676 -9.507 1.00 84.56 113 LEU A N 1
ATOM 870 C CA . LEU A 1 113 ? -11.338 1.341 -8.575 1.00 84.56 113 LEU A CA 1
ATOM 871 C C . LEU A 1 113 ? -12.002 2.645 -8.122 1.00 84.56 113 LEU A C 1
ATOM 873 O O . LEU A 1 113 ? -11.965 3.596 -8.880 1.00 84.56 113 LEU A O 1
ATOM 877 N N . ASN A 1 114 ? -12.657 2.736 -6.968 1.00 77.69 114 ASN A N 1
ATOM 878 C CA . ASN A 1 114 ? -13.294 3.988 -6.520 1.00 77.69 114 ASN A CA 1
ATOM 879 C C . ASN A 1 114 ? -12.385 4.693 -5.502 1.00 77.69 114 ASN A C 1
ATOM 881 O O . ASN A 1 114 ? -12.196 4.136 -4.427 1.00 77.69 114 ASN A O 1
ATOM 885 N N . PRO A 1 115 ? -11.793 5.863 -5.819 1.00 68.00 115 PRO A N 1
ATOM 886 C CA . PRO A 1 115 ? -10.827 6.500 -4.935 1.00 68.00 115 PRO A CA 1
ATOM 887 C C . PRO A 1 115 ? -11.535 7.055 -3.702 1.00 68.00 115 PRO A C 1
ATOM 889 O O . PRO A 1 115 ? -12.699 7.460 -3.789 1.00 68.00 115 PRO A O 1
ATOM 892 N N . ILE A 1 116 ? -10.813 7.144 -2.582 1.00 67.94 116 ILE A N 1
ATOM 893 C CA . ILE A 1 116 ? -11.272 7.928 -1.430 1.00 67.94 116 ILE A CA 1
ATOM 894 C C . ILE A 1 116 ? -11.593 9.353 -1.921 1.00 67.94 116 ILE A C 1
ATOM 896 O O . ILE A 1 116 ? -10.764 9.947 -2.623 1.00 67.94 116 ILE A O 1
ATOM 900 N N . PRO A 1 117 ? -12.778 9.912 -1.608 1.00 56.03 117 PRO A N 1
ATOM 901 C CA . PRO A 1 117 ? -13.149 11.258 -2.027 1.00 56.03 117 PRO A CA 1
ATOM 902 C C . PRO A 1 117 ? -12.065 12.269 -1.641 1.00 56.03 117 PRO A C 1
ATOM 904 O O . PRO A 1 117 ? -11.688 12.384 -0.474 1.00 56.03 117 PRO A O 1
ATOM 907 N N . ALA A 1 118 ? -11.546 13.001 -2.628 1.00 47.69 118 ALA A N 1
ATOM 908 C CA . ALA A 1 118 ? -10.573 14.057 -2.399 1.00 47.69 118 ALA A CA 1
ATOM 909 C C . ALA A 1 118 ? -11.262 15.219 -1.660 1.00 47.69 118 ALA A C 1
ATOM 911 O O . ALA A 1 118 ? -11.922 16.045 -2.281 1.00 47.69 118 ALA A O 1
ATOM 912 N N . ALA A 1 119 ? -11.088 15.250 -0.336 1.00 44.69 119 ALA A N 1
ATOM 913 C CA . ALA A 1 119 ? -11.611 16.234 0.615 1.00 44.69 119 ALA A CA 1
ATOM 914 C C . ALA A 1 119 ? -13.131 16.168 0.910 1.00 44.69 119 ALA A C 1
ATOM 916 O O . ALA A 1 119 ? -13.962 15.932 0.038 1.00 44.69 119 ALA A O 1
ATOM 917 N N . ASN A 1 120 ? -13.474 16.448 2.178 1.00 46.94 120 ASN A N 1
ATOM 918 C CA . ASN A 1 120 ? -14.822 16.649 2.750 1.00 46.94 120 ASN A CA 1
ATOM 919 C C . ASN A 1 120 ? -15.656 15.420 3.182 1.00 46.94 120 ASN A C 1
ATOM 921 O O . ASN A 1 120 ? -16.860 15.567 3.376 1.00 46.94 120 ASN A O 1
ATOM 925 N N . GLN A 1 121 ? -15.068 14.235 3.383 1.00 53.44 121 GLN A N 1
ATOM 926 C CA . GLN A 1 121 ? -15.808 13.036 3.845 1.00 53.44 121 GLN A CA 1
ATOM 927 C C . GLN A 1 121 ? -15.067 12.225 4.936 1.00 53.44 121 GLN A C 1
ATOM 929 O O . GLN A 1 121 ? -15.206 11.010 4.987 1.00 53.44 121 GLN A O 1
ATOM 934 N N . GLY A 1 122 ? -14.253 12.867 5.783 1.00 54.31 122 GLY A N 1
ATOM 935 C CA . GLY A 1 122 ? -13.611 12.216 6.943 1.00 54.31 122 GLY A CA 1
ATOM 936 C C . GLY A 1 122 ? -12.126 11.866 6.778 1.00 54.31 122 GLY A C 1
ATOM 937 O O . GLY A 1 122 ? -11.385 12.001 7.737 1.00 54.31 122 GLY A O 1
ATOM 938 N N . PHE A 1 123 ? -11.643 11.551 5.573 1.00 59.03 123 PHE A N 1
ATOM 939 C CA . PHE A 1 123 ? -10.226 11.205 5.355 1.00 59.03 123 PHE A CA 1
ATOM 940 C C . PHE A 1 123 ? -9.324 12.429 5.133 1.00 59.03 123 PHE A C 1
ATOM 942 O O . PHE A 1 123 ? -9.744 13.439 4.555 1.00 59.03 123 PHE A O 1
ATOM 949 N N . VAL A 1 124 ? -8.048 12.318 5.526 1.00 57.34 124 VAL A N 1
ATOM 950 C CA . VAL A 1 124 ? -7.013 13.334 5.256 1.00 57.34 124 VAL A CA 1
ATOM 951 C C . VAL A 1 124 ? -6.887 13.560 3.744 1.00 57.34 124 VAL A C 1
ATOM 953 O O . VAL A 1 124 ? -6.836 12.604 2.975 1.00 57.34 124 VAL A O 1
ATOM 956 N N . ALA A 1 125 ? -6.820 14.814 3.285 1.00 53.88 125 ALA A N 1
ATOM 957 C CA . ALA A 1 125 ? -6.698 15.127 1.858 1.00 53.88 125 ALA A CA 1
ATOM 958 C C . ALA A 1 125 ? -5.526 14.367 1.193 1.00 53.88 125 ALA A C 1
ATOM 960 O O . ALA A 1 125 ? -4.434 14.290 1.751 1.00 53.88 125 ALA A O 1
ATOM 961 N N . ASN A 1 126 ? -5.743 13.849 -0.024 1.00 57.59 126 ASN A N 1
ATOM 962 C CA . ASN A 1 126 ? -4.787 13.043 -0.810 1.00 57.59 126 ASN A CA 1
ATOM 963 C C . ASN A 1 126 ? -4.501 11.611 -0.302 1.00 57.59 126 ASN A C 1
ATOM 965 O O . ASN A 1 126 ? -3.575 10.966 -0.800 1.00 57.59 126 ASN A O 1
ATOM 969 N N . THR A 1 127 ? -5.306 11.059 0.611 1.00 64.06 127 THR A N 1
ATOM 970 C CA . THR A 1 127 ? -5.218 9.639 1.026 1.00 64.06 127 THR A CA 1
ATOM 971 C C . THR A 1 127 ? -5.453 8.657 -0.130 1.00 64.06 127 THR A C 1
ATOM 973 O O . THR A 1 127 ? -4.787 7.631 -0.184 1.00 64.06 127 THR A O 1
ATOM 976 N N . GLY A 1 128 ? -6.282 8.992 -1.127 1.00 72.81 128 GLY A N 1
ATOM 977 C CA . GLY A 1 128 ? -6.582 8.120 -2.279 1.00 72.81 128 GLY A CA 1
ATOM 978 C C . GLY A 1 128 ? -5.682 8.304 -3.511 1.00 72.81 128 GLY A C 1
ATOM 979 O O . GLY A 1 128 ? -4.926 9.276 -3.624 1.00 72.81 128 GLY A O 1
ATOM 980 N N . ILE A 1 129 ? -5.727 7.361 -4.458 1.00 79.69 129 ILE A N 1
ATOM 981 C CA . ILE A 1 129 ? -5.010 7.494 -5.740 1.00 79.69 129 ILE A CA 1
ATOM 982 C C . ILE A 1 129 ? -5.642 8.569 -6.639 1.00 79.69 129 ILE A C 1
ATOM 984 O O . ILE A 1 129 ? -6.861 8.634 -6.805 1.00 79.69 129 ILE A O 1
ATOM 988 N N . ASN A 1 130 ? -4.811 9.392 -7.286 1.00 82.75 130 ASN A N 1
ATOM 989 C CA . ASN A 1 130 ? -5.282 10.294 -8.335 1.00 82.75 130 ASN A CA 1
ATOM 990 C C . ASN A 1 130 ? -5.430 9.525 -9.657 1.00 82.75 130 ASN A C 1
ATOM 992 O O . ASN A 1 130 ? -4.463 9.364 -10.400 1.00 82.75 130 ASN A O 1
ATOM 996 N N . LYS A 1 131 ? -6.655 9.091 -9.971 1.00 84.06 131 LYS A N 1
ATOM 997 C CA . LYS A 1 131 ? -6.981 8.403 -11.232 1.00 84.06 131 LYS A CA 1
ATOM 998 C C . LYS A 1 131 ? -6.553 9.156 -12.487 1.00 84.06 131 LYS A C 1
ATOM 1000 O O . LYS A 1 131 ? -6.180 8.520 -13.464 1.00 84.06 131 LYS A O 1
ATOM 1005 N N . GLY A 1 132 ? -6.609 10.489 -12.465 1.00 83.56 132 GLY A N 1
ATOM 1006 C CA . GLY A 1 132 ? -6.234 11.319 -13.609 1.00 83.56 132 GLY A CA 1
ATOM 1007 C C . GLY A 1 132 ? -4.740 11.265 -13.933 1.00 83.56 132 GLY A C 1
ATOM 1008 O O . GLY A 1 132 ? -4.351 11.601 -15.045 1.00 83.56 132 GLY A O 1
ATOM 1009 N N . ALA A 1 133 ? -3.906 10.825 -12.986 1.00 85.69 133 ALA A N 1
ATOM 1010 C CA . ALA A 1 133 ? -2.481 10.618 -13.214 1.00 85.69 133 ALA A CA 1
ATOM 1011 C C . ALA A 1 133 ? -2.166 9.247 -13.840 1.00 85.69 133 ALA A C 1
ATOM 1013 O O . ALA A 1 133 ? -1.077 9.066 -14.380 1.00 85.69 133 ALA A O 1
ATOM 1014 N N . ILE A 1 134 ? -3.091 8.283 -13.767 1.00 90.88 134 ILE A N 1
ATOM 1015 C CA . ILE A 1 134 ? -2.879 6.923 -14.269 1.00 90.88 134 ILE A CA 1
ATOM 1016 C C . ILE A 1 134 ? -3.067 6.910 -15.787 1.00 90.88 134 ILE A C 1
ATOM 1018 O O . ILE A 1 134 ? -4.043 7.447 -16.314 1.00 90.88 134 ILE A O 1
ATOM 1022 N N . VAL A 1 135 ? -2.152 6.258 -16.503 1.00 92.31 135 VAL A N 1
ATOM 1023 C CA . VAL A 1 135 ? -2.275 6.081 -17.953 1.00 92.31 135 VAL A CA 1
ATOM 1024 C C . VAL A 1 135 ? -3.518 5.247 -18.260 1.00 92.31 135 VAL A C 1
ATOM 1026 O O . VAL A 1 135 ? -3.690 4.135 -17.757 1.00 92.31 135 VAL A O 1
ATOM 1029 N N . THR A 1 136 ? -4.391 5.773 -19.117 1.00 92.12 136 THR A N 1
ATOM 1030 C CA . THR A 1 136 ? -5.633 5.098 -19.508 1.00 92.12 136 THR A CA 1
ATOM 1031 C C . THR A 1 136 ? -5.354 3.736 -20.139 1.00 92.12 136 THR A C 1
ATOM 1033 O O . THR A 1 136 ? -4.482 3.632 -20.999 1.00 92.12 136 THR A O 1
ATOM 1036 N N . GLY A 1 137 ? -6.123 2.714 -19.759 1.00 91.81 137 GLY A N 1
ATOM 1037 C CA . GLY A 1 137 ? -5.939 1.348 -20.253 1.00 91.81 137 GLY A CA 1
ATOM 1038 C C . GLY A 1 137 ? -4.819 0.559 -19.567 1.00 91.81 137 GLY A C 1
ATOM 1039 O O . GLY A 1 137 ? -4.582 -0.575 -19.961 1.00 91.81 137 GLY A O 1
ATOM 1040 N N . THR A 1 138 ? -4.138 1.123 -18.560 1.00 94.62 138 THR A N 1
ATOM 1041 C CA . THR A 1 138 ? -3.152 0.379 -17.759 1.00 94.62 138 THR A CA 1
ATOM 1042 C C . THR A 1 138 ? -3.765 -0.181 -16.482 1.00 94.62 138 THR A C 1
ATOM 1044 O O . THR A 1 138 ? -4.678 0.413 -15.899 1.00 94.62 138 THR A O 1
ATOM 1047 N N . ASP A 1 139 ? -3.256 -1.333 -16.059 1.00 95.06 139 ASP A N 1
ATOM 1048 C CA . ASP A 1 139 ? -3.735 -2.035 -14.873 1.00 95.06 139 ASP A CA 1
ATOM 1049 C C . ASP A 1 139 ? -3.187 -1.411 -13.587 1.00 95.06 139 ASP A C 1
ATOM 1051 O O . ASP A 1 139 ? -2.123 -0.783 -13.564 1.00 95.06 139 ASP A O 1
ATOM 1055 N N . VAL A 1 140 ? -3.920 -1.620 -12.496 1.00 94.31 140 VAL A N 1
ATOM 1056 C CA . VAL A 1 140 ? -3.530 -1.200 -11.150 1.00 94.31 140 VAL A CA 1
ATOM 1057 C C . VAL A 1 140 ? -3.468 -2.425 -10.248 1.00 94.31 140 VAL A C 1
ATOM 1059 O O . VAL A 1 140 ? -4.382 -3.248 -10.222 1.00 94.31 140 VAL A O 1
ATOM 1062 N N . LEU A 1 141 ? -2.387 -2.539 -9.483 1.00 94.88 141 LEU A N 1
ATOM 1063 C CA . LEU A 1 141 ? -2.210 -3.566 -8.462 1.00 94.88 141 LEU A CA 1
ATOM 1064 C C . LEU A 1 141 ? -2.239 -2.903 -7.091 1.00 94.88 141 LEU A C 1
ATOM 1066 O O . LEU A 1 141 ? -1.541 -1.926 -6.848 1.00 94.88 141 LEU A O 1
ATOM 1070 N N . THR A 1 142 ? -3.018 -3.459 -6.176 1.00 94.00 142 THR A N 1
ATOM 1071 C CA . THR A 1 142 ? -3.099 -2.990 -4.791 1.00 94.00 142 THR A CA 1
ATOM 1072 C C . THR A 1 142 ? -2.742 -4.121 -3.849 1.00 94.00 142 THR A C 1
ATOM 1074 O O . THR A 1 142 ? -3.218 -5.246 -4.022 1.00 94.00 142 THR A O 1
ATOM 1077 N N . VAL A 1 143 ? -1.916 -3.811 -2.861 1.00 95.00 143 VAL A N 1
ATOM 1078 C CA . VAL A 1 143 ? -1.501 -4.724 -1.801 1.00 95.00 143 VAL A CA 1
ATOM 1079 C C . VAL A 1 143 ? -1.790 -4.062 -0.467 1.00 95.00 143 VAL A C 1
ATOM 1081 O O . VAL A 1 143 ? -1.524 -2.873 -0.312 1.00 95.00 143 VAL A O 1
ATOM 1084 N N . ARG A 1 144 ? -2.358 -4.818 0.469 1.00 93.12 144 ARG A N 1
ATOM 1085 C CA . ARG A 1 144 ? -2.872 -4.300 1.735 1.00 93.12 144 ARG A CA 1
ATOM 1086 C C . ARG A 1 144 ? -2.441 -5.173 2.888 1.00 93.12 144 ARG A C 1
ATOM 1088 O O . ARG A 1 144 ? -2.466 -6.404 2.790 1.00 93.12 144 ARG A O 1
ATOM 1095 N N . SER A 1 145 ? -2.131 -4.523 3.991 1.00 93.88 145 SER A N 1
ATOM 1096 C CA . SER A 1 145 ? -1.793 -5.151 5.259 1.00 93.88 145 SER A CA 1
ATOM 1097 C C . SER A 1 145 ? -2.099 -4.194 6.399 1.00 93.88 145 SER A C 1
ATOM 1099 O O . SER A 1 145 ? -2.404 -3.028 6.177 1.00 93.88 145 SER A O 1
ATOM 1101 N N . ILE A 1 146 ? -2.000 -4.653 7.639 1.00 93.19 146 ILE A N 1
ATOM 1102 C CA . ILE A 1 146 ? -1.870 -3.719 8.755 1.00 93.19 146 ILE A CA 1
ATOM 1103 C C . ILE A 1 146 ? -0.467 -3.110 8.767 1.00 93.19 146 ILE A C 1
ATOM 1105 O O . ILE A 1 146 ? 0.501 -3.752 8.348 1.00 93.19 146 ILE A O 1
ATOM 1109 N N . VAL A 1 147 ? -0.356 -1.890 9.288 1.00 91.62 147 VAL A N 1
ATOM 1110 C CA . VAL A 1 147 ? 0.939 -1.245 9.516 1.00 91.62 147 VAL A CA 1
ATOM 1111 C C . VAL A 1 147 ? 1.749 -2.089 10.503 1.00 91.62 147 VAL A C 1
ATOM 1113 O O . VAL A 1 147 ? 1.302 -2.363 11.619 1.00 91.62 147 VAL A O 1
ATOM 1116 N N . GLN A 1 148 ? 2.962 -2.475 10.109 1.00 84.81 148 GLN A N 1
ATOM 1117 C CA . GLN A 1 148 ? 3.898 -3.188 10.979 1.00 84.81 148 GLN A CA 1
ATOM 1118 C C . GLN A 1 148 ? 4.725 -2.185 11.787 1.00 84.81 148 GLN A C 1
ATOM 1120 O O . GLN A 1 148 ? 5.609 -1.521 11.248 1.00 84.81 148 GLN A O 1
ATOM 1125 N N . GLN A 1 149 ? 4.449 -2.087 13.086 1.00 84.31 149 GLN A N 1
ATOM 1126 C CA . GLN A 1 149 ? 5.194 -1.234 14.015 1.00 84.31 149 GLN A CA 1
ATOM 1127 C C . GLN A 1 149 ? 6.064 -2.081 14.946 1.00 84.31 149 GLN A C 1
ATOM 1129 O O . GLN A 1 149 ? 5.724 -3.220 15.257 1.00 84.31 149 GLN A O 1
ATOM 1134 N N . ALA A 1 150 ? 7.188 -1.524 15.409 1.00 83.88 150 ALA A N 1
ATOM 1135 C CA . ALA A 1 150 ? 8.069 -2.207 16.363 1.00 83.88 150 ALA A CA 1
ATOM 1136 C C . ALA A 1 150 ? 7.384 -2.454 17.721 1.00 83.88 150 ALA A C 1
ATOM 1138 O O . ALA A 1 150 ? 7.665 -3.453 18.381 1.00 83.88 150 ALA A O 1
ATOM 1139 N N . THR A 1 151 ? 6.467 -1.561 18.100 1.00 87.06 151 THR A N 1
ATOM 1140 C CA . THR A 1 151 ? 5.629 -1.664 19.296 1.00 87.06 151 THR A CA 1
ATOM 1141 C C . THR A 1 151 ? 4.171 -1.535 18.868 1.00 87.06 151 THR A C 1
ATOM 1143 O O . THR A 1 151 ? 3.805 -0.560 18.220 1.00 87.06 151 THR A O 1
ATOM 1146 N N . GLU A 1 152 ? 3.344 -2.524 19.200 1.00 88.94 152 GLU A N 1
ATOM 1147 C CA . GLU A 1 152 ? 1.914 -2.530 18.868 1.00 88.94 152 GLU A CA 1
ATOM 1148 C C . GLU A 1 152 ? 1.124 -1.561 19.760 1.00 88.94 152 GLU A C 1
ATOM 1150 O O . GLU A 1 152 ? 1.400 -1.458 20.957 1.00 88.94 152 GLU A O 1
ATOM 1155 N N . ASN A 1 153 ? 0.069 -0.941 19.218 1.00 93.06 153 ASN A N 1
ATOM 1156 C CA . ASN A 1 153 ? -0.882 -0.164 20.017 1.00 93.06 153 ASN A CA 1
ATOM 1157 C C . ASN A 1 153 ? -1.831 -1.100 20.783 1.00 93.06 153 ASN A C 1
ATOM 1159 O O . ASN A 1 153 ? -2.967 -1.342 20.364 1.00 93.06 153 ASN A O 1
ATOM 1163 N N . ARG A 1 154 ? -1.356 -1.687 21.879 1.00 94.19 154 ARG A N 1
ATOM 1164 C CA . ARG A 1 154 ? -2.142 -2.640 22.676 1.00 94.19 154 ARG A CA 1
ATOM 1165 C C . ARG A 1 154 ? -3.164 -1.940 23.553 1.00 94.19 154 ARG A C 1
ATOM 1167 O O . ARG A 1 154 ? -2.937 -0.821 24.008 1.00 94.19 154 ARG A O 1
ATOM 1174 N N . LEU A 1 155 ? -4.267 -2.629 23.832 1.00 96.00 155 LEU A N 1
ATOM 1175 C CA . LEU A 1 155 ? -5.275 -2.169 24.781 1.00 96.00 155 LEU A CA 1
ATOM 1176 C C . LEU A 1 155 ? -4.663 -1.967 26.173 1.00 96.00 155 LEU A C 1
ATOM 1178 O O . LEU A 1 155 ? -4.125 -2.897 26.775 1.00 96.00 155 LEU A O 1
ATOM 1182 N N . ALA A 1 156 ? -4.803 -0.754 26.702 1.00 95.00 156 ALA A N 1
ATOM 1183 C CA . ALA A 1 156 ? -4.437 -0.412 28.072 1.00 95.00 156 ALA A CA 1
ATOM 1184 C C . ALA A 1 156 ? -5.369 -1.098 29.083 1.00 95.00 156 ALA A C 1
ATOM 1186 O O . ALA A 1 156 ? -4.944 -1.500 30.165 1.00 95.00 156 ALA A O 1
ATOM 1187 N N . VAL A 1 157 ? -6.648 -1.237 28.718 1.00 95.31 157 VAL A N 1
ATOM 1188 C CA . VAL A 1 157 ? -7.710 -1.810 29.550 1.00 95.31 157 VAL A CA 1
ATOM 1189 C C . VAL A 1 157 ? -8.559 -2.746 28.690 1.00 95.31 157 VAL A C 1
ATOM 1191 O O . VAL A 1 157 ? -8.806 -2.470 27.519 1.00 95.31 157 VAL A O 1
ATOM 1194 N N . ALA A 1 158 ? -8.996 -3.872 29.258 1.00 96.19 158 ALA A N 1
ATOM 1195 C CA . ALA A 1 158 ? -9.933 -4.771 28.585 1.00 96.19 158 ALA A CA 1
ATOM 1196 C C . ALA A 1 158 ? -11.284 -4.074 28.347 1.00 96.19 158 ALA A C 1
ATOM 1198 O O . ALA A 1 158 ? -11.681 -3.225 29.138 1.00 96.19 158 ALA A O 1
ATOM 1199 N N . MET A 1 159 ? -12.008 -4.469 27.299 1.00 96.88 159 MET A N 1
ATOM 1200 C CA . MET A 1 159 ? -13.300 -3.889 26.920 1.00 96.88 159 MET A CA 1
ATOM 1201 C C . MET A 1 159 ? -14.453 -4.829 27.311 1.00 96.88 159 MET A C 1
ATOM 1203 O O . MET A 1 159 ? -14.777 -5.728 26.530 1.00 96.88 159 MET A O 1
ATOM 1207 N N . PRO A 1 160 ? -15.100 -4.676 28.485 1.00 95.38 160 PRO A N 1
ATOM 1208 C CA . PRO A 1 160 ? -16.035 -5.673 29.016 1.00 95.38 160 PRO A CA 1
ATOM 1209 C C . PRO A 1 160 ? -17.280 -5.896 28.156 1.00 95.38 160 PRO A C 1
ATOM 1211 O O . PRO A 1 160 ? -17.868 -6.972 28.213 1.00 95.38 160 PRO A O 1
ATOM 1214 N N . THR A 1 161 ? -17.688 -4.905 27.361 1.00 94.88 161 THR A N 1
ATOM 1215 C CA . THR A 1 161 ? -18.779 -5.052 26.386 1.00 94.88 161 THR A CA 1
ATOM 1216 C C . THR A 1 161 ? -18.311 -4.900 24.941 1.00 94.88 161 THR A C 1
ATOM 1218 O O . THR A 1 161 ? -19.079 -5.177 24.021 1.00 94.88 161 THR A O 1
ATOM 1221 N N . SER A 1 162 ? -17.049 -4.501 24.724 1.00 96.00 162 SER A N 1
ATOM 1222 C CA . SER A 1 162 ? -16.489 -4.188 23.401 1.00 96.00 162 SER A CA 1
ATOM 1223 C C . SER A 1 162 ? -17.280 -3.107 22.663 1.00 96.00 162 SER A C 1
ATOM 1225 O O . SER A 1 162 ? -17.396 -3.150 21.441 1.00 96.00 162 SER A O 1
ATOM 1227 N N . ARG A 1 163 ? -17.845 -2.161 23.420 1.00 96.19 163 ARG A N 1
ATOM 1228 C CA . ARG A 1 163 ? -18.601 -0.993 22.928 1.00 96.19 163 ARG A CA 1
ATOM 1229 C C . ARG A 1 163 ? -18.054 0.324 23.465 1.00 96.19 163 ARG A C 1
ATOM 1231 O O . ARG A 1 163 ? -18.439 1.380 22.979 1.00 96.19 163 ARG A O 1
ATOM 1238 N N . GLU A 1 164 ? -17.222 0.251 24.495 1.00 95.56 164 GLU A N 1
ATOM 1239 C CA . GLU A 1 164 ? -16.572 1.384 25.137 1.00 95.56 164 GLU A CA 1
ATOM 1240 C C . GLU A 1 164 ? -15.571 2.047 24.183 1.00 95.56 164 GLU A C 1
ATOM 1242 O O . GLU A 1 164 ? -15.143 1.432 23.205 1.00 95.56 164 GLU A O 1
ATOM 1247 N N . ASP A 1 165 ? -15.152 3.278 24.476 1.00 95.75 165 ASP A N 1
ATOM 1248 C CA . ASP A 1 165 ? -14.015 3.871 23.771 1.00 95.75 165 ASP A CA 1
ATOM 1249 C C . ASP A 1 165 ? -12.752 3.027 23.997 1.00 95.75 165 ASP A C 1
ATOM 1251 O O . ASP A 1 165 ? -12.496 2.515 25.091 1.00 95.75 165 ASP A O 1
ATOM 1255 N N . ILE A 1 166 ? -11.950 2.884 22.947 1.00 96.56 166 ILE A N 1
ATOM 1256 C CA . ILE A 1 166 ? -10.793 1.997 22.938 1.00 96.56 166 ILE A CA 1
ATOM 1257 C C . ILE A 1 166 ? -9.616 2.718 23.596 1.00 96.56 166 ILE A C 1
ATOM 1259 O O . ILE A 1 166 ? -9.108 3.709 23.072 1.00 96.56 166 ILE A O 1
ATOM 1263 N N . GLN A 1 167 ? -9.160 2.217 24.741 1.00 95.94 167 GLN A N 1
ATOM 1264 C CA . GLN A 1 167 ? -7.991 2.757 25.434 1.00 95.94 167 GLN A CA 1
ATOM 1265 C C . GLN A 1 167 ? -6.746 1.960 25.057 1.00 95.94 167 GLN A C 1
ATOM 1267 O O . GLN A 1 167 ? -6.691 0.763 25.324 1.00 95.94 167 GLN A O 1
ATOM 1272 N N . ILE A 1 168 ? -5.742 2.611 24.473 1.00 95.19 168 ILE A N 1
ATOM 1273 C CA . ILE A 1 168 ? -4.491 1.977 24.033 1.00 95.19 168 ILE A CA 1
ATOM 1274 C C . ILE A 1 168 ? -3.266 2.617 24.675 1.00 95.19 168 ILE A C 1
ATOM 1276 O O . ILE A 1 168 ? -3.289 3.786 25.059 1.00 95.19 168 ILE A O 1
ATOM 1280 N N . ILE A 1 169 ? -2.178 1.855 24.717 1.00 93.38 169 ILE A N 1
ATOM 1281 C CA . ILE A 1 169 ? -0.824 2.351 24.954 1.00 93.38 169 ILE A CA 1
ATOM 1282 C C . ILE A 1 169 ? -0.120 2.380 23.595 1.00 93.38 169 ILE A C 1
ATOM 1284 O O . ILE A 1 169 ? 0.097 1.330 22.994 1.00 93.38 169 ILE A O 1
ATOM 1288 N N . GLY A 1 170 ? 0.181 3.577 23.094 1.00 87.25 170 GLY A N 1
ATOM 1289 C CA . GLY A 1 170 ? 0.894 3.770 21.831 1.00 87.25 170 GLY A CA 1
ATOM 1290 C C . GLY A 1 170 ? 2.414 3.586 21.962 1.00 87.25 170 GLY A C 1
ATOM 1291 O O . GLY A 1 170 ? 2.941 3.505 23.076 1.00 87.25 170 GLY A O 1
ATOM 1292 N N . PRO A 1 171 ? 3.148 3.552 20.835 1.00 84.38 171 PRO A N 1
ATOM 1293 C CA . PRO A 1 171 ? 4.603 3.384 20.809 1.00 84.38 171 PRO A CA 1
ATOM 1294 C C . PRO A 1 171 ? 5.357 4.598 21.369 1.00 84.38 171 PRO A C 1
ATOM 1296 O O . PRO A 1 171 ? 6.503 4.467 21.799 1.00 84.38 171 PRO A O 1
ATOM 1299 N N . SER A 1 172 ? 4.739 5.781 21.342 1.00 85.12 172 SER A N 1
ATOM 1300 C CA . SER A 1 172 ? 5.340 7.044 21.762 1.00 85.12 172 SER A CA 1
ATOM 1301 C C . SER A 1 172 ? 4.284 8.004 22.330 1.00 85.12 172 SER A C 1
ATOM 1303 O O . SER A 1 172 ? 3.122 7.644 22.505 1.00 85.12 172 SER A O 1
ATOM 1305 N N . ALA A 1 173 ? 4.701 9.237 22.637 1.00 83.62 173 ALA A N 1
ATOM 1306 C CA . ALA A 1 173 ? 3.820 10.324 23.056 1.00 83.62 173 ALA A CA 1
ATOM 1307 C C . ALA A 1 173 ? 3.155 11.090 21.892 1.00 83.62 173 ALA A C 1
ATOM 1309 O O . ALA A 1 173 ? 2.346 11.987 22.143 1.00 83.62 173 ALA A O 1
ATOM 1310 N N . GLN A 1 174 ? 3.437 10.751 20.629 1.00 85.94 174 GLN A N 1
ATOM 1311 C CA . GLN A 1 174 ? 2.899 11.444 19.456 1.00 85.94 174 GLN A CA 1
ATOM 1312 C C . GLN A 1 174 ? 1.769 10.654 18.782 1.00 85.94 174 GLN A C 1
ATOM 1314 O O . GLN A 1 174 ? 1.943 9.502 18.407 1.00 85.94 174 GLN A O 1
ATOM 1319 N N . VAL A 1 175 ? 0.621 11.307 18.552 1.00 82.88 175 VAL A N 1
ATOM 1320 C CA . VAL A 1 175 ? -0.531 10.711 17.836 1.00 82.88 175 VAL A CA 1
ATOM 1321 C C . VAL A 1 175 ? -0.148 10.253 16.423 1.00 82.88 175 VAL A C 1
ATOM 1323 O O . VAL A 1 175 ? -0.659 9.243 15.953 1.00 82.88 175 VAL A O 1
ATOM 1326 N N . ALA A 1 176 ? 0.782 10.957 15.770 1.00 84.94 176 ALA A N 1
ATOM 1327 C CA . ALA A 1 176 ? 1.282 10.597 14.443 1.00 84.94 176 ALA A CA 1
ATOM 1328 C C . ALA A 1 176 ? 1.899 9.186 14.397 1.00 84.94 176 ALA A C 1
ATOM 1330 O O . ALA A 1 176 ? 1.838 8.527 13.360 1.00 84.94 176 ALA A O 1
ATOM 1331 N N . ASP A 1 177 ? 2.424 8.697 15.524 1.00 87.25 177 ASP A N 1
ATOM 1332 C CA . ASP A 1 177 ? 3.071 7.389 15.598 1.00 87.25 177 ASP A CA 1
ATOM 1333 C C . ASP A 1 177 ? 2.060 6.238 15.730 1.00 87.25 177 ASP A C 1
ATOM 1335 O O . ASP A 1 177 ? 2.442 5.078 15.625 1.00 87.25 177 ASP A O 1
ATOM 1339 N N . LEU A 1 178 ? 0.758 6.520 15.889 1.00 88.31 178 LEU A N 1
ATOM 1340 C CA . LEU A 1 178 ? -0.287 5.487 15.886 1.00 88.31 178 LEU A CA 1
ATOM 1341 C C . LEU A 1 178 ? -0.481 4.846 14.501 1.00 88.31 178 LEU A C 1
ATOM 1343 O O . LEU A 1 178 ? -0.980 3.722 14.418 1.00 88.31 178 LEU A O 1
ATOM 1347 N N . ALA A 1 179 ? -0.040 5.524 13.434 1.00 88.06 179 ALA A N 1
ATOM 1348 C CA . ALA A 1 179 ? -0.200 5.142 12.027 1.00 88.06 179 ALA A CA 1
ATOM 1349 C C . ALA A 1 179 ? -1.655 5.089 11.514 1.00 88.06 179 ALA A C 1
ATOM 1351 O O . ALA A 1 179 ? -1.958 4.386 10.552 1.00 88.06 179 ALA A O 1
ATOM 1352 N N . PHE A 1 180 ? -2.552 5.837 12.153 1.00 89.19 180 PHE A N 1
ATOM 1353 C CA . PHE A 1 180 ? -3.899 6.168 11.681 1.00 89.19 180 PHE A CA 1
ATOM 1354 C C . PHE A 1 180 ? -4.341 7.480 12.340 1.00 89.19 180 PHE A C 1
ATOM 1356 O O . PHE A 1 180 ? -3.868 7.825 13.425 1.00 89.19 180 PHE A O 1
ATOM 1363 N N . ASN A 1 181 ? -5.240 8.216 11.693 1.00 87.69 181 ASN A N 1
ATOM 1364 C CA . ASN A 1 181 ? -5.727 9.511 12.159 1.00 87.69 181 ASN A CA 1
ATOM 1365 C C . ASN A 1 181 ? -7.223 9.473 12.477 1.00 87.69 181 ASN A C 1
ATOM 1367 O O . ASN A 1 181 ? -7.925 8.495 12.223 1.00 87.69 181 ASN A O 1
ATOM 1371 N N . ASN A 1 182 ? -7.722 10.581 13.026 1.00 87.38 182 ASN A N 1
ATOM 1372 C CA . ASN A 1 182 ? -9.159 10.799 13.110 1.00 87.38 182 ASN A CA 1
ATOM 1373 C C . ASN A 1 182 ? -9.780 10.802 11.702 1.00 87.38 182 ASN A C 1
ATOM 1375 O O . ASN A 1 182 ? -9.272 11.493 10.820 1.00 87.38 182 ASN A O 1
ATOM 1379 N N . GLY A 1 183 ? -10.869 10.056 11.528 1.00 84.44 183 GLY A N 1
ATOM 1380 C CA . GLY A 1 183 ? -11.565 9.859 10.261 1.00 84.44 183 GLY A CA 1
ATOM 1381 C C . GLY A 1 183 ? -11.025 8.718 9.392 1.00 84.44 183 GLY A C 1
ATOM 1382 O O . GLY A 1 183 ? -11.629 8.393 8.373 1.00 84.44 183 GLY A O 1
ATOM 1383 N N . ASP A 1 184 ? -9.919 8.078 9.788 1.00 86.06 184 ASP A N 1
ATOM 1384 C CA . ASP A 1 184 ? -9.420 6.887 9.102 1.00 86.06 184 ASP A CA 1
ATOM 1385 C C . ASP A 1 184 ? -10.180 5.624 9.557 1.00 86.06 184 ASP A C 1
ATOM 1387 O O . ASP A 1 184 ? -10.818 5.579 10.616 1.00 86.06 184 ASP A O 1
ATOM 1391 N N . LEU A 1 185 ? -10.092 4.556 8.758 1.00 89.31 185 LEU A N 1
ATOM 1392 C CA . LEU A 1 185 ? -10.502 3.220 9.187 1.00 89.31 185 LEU A CA 1
ATOM 1393 C C . LEU A 1 185 ? -9.314 2.514 9.845 1.00 89.31 185 LEU A C 1
ATOM 1395 O O . LEU A 1 185 ? -8.222 2.446 9.277 1.00 89.31 185 LEU A O 1
ATOM 1399 N N . ALA A 1 186 ? -9.544 1.952 11.026 1.00 93.75 186 ALA A N 1
ATOM 1400 C CA . ALA A 1 186 ? -8.557 1.186 11.775 1.00 93.75 186 ALA A CA 1
ATOM 1401 C C . ALA A 1 186 ? -9.049 -0.246 12.009 1.00 93.75 186 ALA A C 1
ATOM 1403 O O . ALA A 1 186 ? -10.237 -0.553 11.882 1.00 93.75 186 ALA A O 1
ATOM 1404 N N . LEU A 1 187 ? -8.120 -1.132 12.360 1.00 94.94 187 LEU A N 1
ATOM 1405 C CA . LEU A 1 187 ? -8.402 -2.518 12.701 1.00 94.94 187 LEU A CA 1
ATOM 1406 C C . LEU A 1 187 ? -8.126 -2.754 14.185 1.00 94.94 187 LEU A C 1
ATOM 1408 O O . LEU A 1 187 ? -6.989 -2.602 14.621 1.00 94.94 187 LEU A O 1
ATOM 1412 N N . ILE A 1 188 ? -9.130 -3.191 14.944 1.00 95.75 188 ILE A N 1
ATOM 1413 C CA . ILE A 1 188 ? -8.914 -3.801 16.263 1.00 95.75 188 ILE A CA 1
ATOM 1414 C C . ILE A 1 188 ? -8.855 -5.317 16.096 1.00 95.75 188 ILE A C 1
ATOM 1416 O O . ILE A 1 188 ? -9.719 -5.896 15.436 1.00 95.75 188 ILE A O 1
ATOM 1420 N N . HIS A 1 189 ? -7.834 -5.965 16.654 1.00 94.62 189 HIS A N 1
ATOM 1421 C CA . HIS A 1 189 ? -7.615 -7.400 16.469 1.00 94.62 189 HIS A CA 1
ATOM 1422 C C . HIS A 1 189 ? -6.967 -8.079 17.675 1.00 94.62 189 HIS A C 1
ATOM 1424 O O . HIS A 1 189 ? -6.206 -7.478 18.429 1.00 94.62 189 HIS A O 1
ATOM 1430 N N . ASP A 1 190 ? -7.286 -9.359 17.833 1.00 93.81 190 ASP A N 1
ATOM 1431 C CA . ASP A 1 190 ? -6.528 -10.354 18.589 1.00 93.81 190 ASP A CA 1
ATOM 1432 C C . ASP A 1 190 ? -6.447 -11.646 17.760 1.00 93.81 190 ASP A C 1
ATOM 1434 O O . ASP A 1 190 ? -6.797 -11.669 16.583 1.00 93.81 190 ASP A O 1
ATOM 1438 N N . CYS A 1 191 ? -5.994 -12.748 18.351 1.00 91.62 191 CYS A N 1
ATOM 1439 C CA . CYS A 1 191 ? -5.775 -13.980 17.593 1.00 91.62 191 CYS A CA 1
ATOM 1440 C C . CYS A 1 191 ? -7.067 -14.756 17.285 1.00 91.62 191 CYS A C 1
ATOM 1442 O O . CYS A 1 191 ? -7.019 -15.763 16.582 1.00 91.62 191 CYS A O 1
ATOM 1444 N N . GLU A 1 192 ? -8.217 -14.311 17.801 1.00 91.50 192 GLU A N 1
ATOM 1445 C CA . GLU A 1 192 ? -9.525 -14.932 17.577 1.00 91.50 192 GLU A CA 1
ATOM 1446 C C . GLU A 1 192 ? -10.428 -14.101 16.661 1.00 91.50 192 GLU A C 1
ATOM 1448 O O . GLU A 1 192 ? -11.289 -14.660 15.980 1.00 91.50 192 GLU A O 1
ATOM 1453 N N . LYS A 1 193 ? -10.296 -12.773 16.669 1.00 92.62 193 LYS A N 1
ATOM 1454 C CA . LYS A 1 193 ? -11.210 -11.866 15.968 1.00 92.62 193 LYS A CA 1
ATOM 1455 C C . LYS A 1 193 ? -10.522 -10.571 15.559 1.00 92.62 193 LYS A C 1
ATOM 1457 O O . LYS A 1 193 ? -9.674 -10.046 16.275 1.00 92.62 193 LYS A O 1
ATOM 1462 N N . ALA A 1 194 ? -10.977 -10.014 14.443 1.00 94.38 194 ALA A N 1
ATOM 1463 C CA . ALA A 1 194 ? -10.595 -8.685 14.006 1.00 94.38 194 ALA A CA 1
ATOM 1464 C C . ALA A 1 194 ? -11.788 -7.938 13.411 1.00 94.38 194 ALA A C 1
ATOM 1466 O O . ALA A 1 194 ? -12.626 -8.530 12.722 1.00 94.38 194 ALA A O 1
ATOM 1467 N N . THR A 1 195 ? -11.840 -6.635 13.672 1.00 94.44 195 THR A N 1
ATOM 1468 C CA . THR A 1 195 ? -12.929 -5.759 13.245 1.00 94.44 195 THR A CA 1
ATOM 1469 C C . THR A 1 195 ? -12.380 -4.455 12.697 1.00 94.44 195 THR A C 1
ATOM 1471 O O . THR A 1 195 ? -11.640 -3.753 13.387 1.00 94.44 195 THR A O 1
ATOM 1474 N N . ILE A 1 196 ? -12.768 -4.121 11.467 1.00 94.06 196 ILE A N 1
ATOM 1475 C CA . ILE A 1 196 ? -12.558 -2.790 10.895 1.00 94.06 196 ILE A CA 1
ATOM 1476 C C . ILE A 1 196 ? -13.601 -1.842 11.482 1.00 94.06 196 ILE A C 1
ATOM 1478 O O . ILE A 1 196 ? -14.797 -2.147 11.472 1.00 94.06 196 ILE A O 1
ATOM 1482 N N . PHE A 1 197 ? -13.161 -0.681 11.950 1.00 93.81 197 PHE A N 1
ATOM 1483 C CA . PHE A 1 197 ? -14.040 0.363 12.457 1.00 93.81 197 PHE A CA 1
ATOM 1484 C C . PHE A 1 197 ? -13.566 1.751 12.029 1.00 93.81 197 PHE A C 1
ATOM 1486 O O . PHE A 1 197 ? -12.398 1.952 11.697 1.00 93.81 197 PHE A O 1
ATOM 1493 N N . HIS A 1 198 ? -14.490 2.706 12.027 1.00 90.88 198 HIS A N 1
ATOM 1494 C CA . HIS A 1 198 ? -14.202 4.102 11.730 1.00 90.88 198 HIS A CA 1
ATOM 1495 C C . HIS A 1 198 ? -13.787 4.845 12.995 1.00 90.88 198 HIS A C 1
ATOM 1497 O O . HIS A 1 198 ? -14.503 4.820 14.002 1.00 90.88 198 HIS A O 1
ATOM 1503 N N . VAL A 1 199 ? -12.628 5.500 12.943 1.00 92.12 199 VAL A N 1
ATOM 1504 C CA . VAL A 1 199 ? -12.111 6.313 14.040 1.00 92.12 199 VAL A CA 1
ATOM 1505 C C . VAL A 1 199 ? -12.807 7.668 14.011 1.00 92.12 199 VAL A C 1
ATOM 1507 O O . VAL A 1 199 ? -12.556 8.474 13.126 1.00 92.12 199 VAL A O 1
ATOM 1510 N N . THR A 1 200 ? -13.666 7.943 14.991 1.00 91.69 200 THR A N 1
ATOM 1511 C CA . THR A 1 200 ? -14.412 9.213 15.074 1.00 91.69 200 THR A CA 1
ATOM 1512 C C . THR A 1 200 ? -13.718 10.269 15.933 1.00 91.69 200 THR A C 1
ATOM 1514 O O . THR A 1 200 ? -14.151 11.420 15.978 1.00 91.69 200 THR A O 1
ATOM 1517 N N . GLY A 1 201 ? -12.666 9.884 16.658 1.00 91.50 201 GLY A N 1
ATOM 1518 C CA . GLY A 1 201 ? -11.876 10.789 17.484 1.00 91.50 201 GLY A CA 1
ATOM 1519 C C . GLY A 1 201 ? -10.675 10.090 18.110 1.00 91.50 201 GLY A C 1
ATOM 1520 O O . GLY A 1 201 ? -10.719 8.893 18.389 1.00 91.50 201 GLY A O 1
ATOM 1521 N N . ILE A 1 202 ? -9.601 10.844 18.347 1.00 92.75 202 ILE A N 1
ATOM 1522 C CA . ILE A 1 202 ? -8.423 10.383 19.090 1.00 92.75 202 ILE A CA 1
ATOM 1523 C C . ILE A 1 202 ? -8.119 11.426 20.164 1.00 92.75 202 ILE A C 1
ATOM 1525 O O . ILE A 1 202 ? -7.737 12.552 19.850 1.00 92.75 202 ILE A O 1
ATOM 1529 N N . ASN A 1 203 ? -8.283 11.045 21.429 1.00 91.94 203 ASN A N 1
ATOM 1530 C CA . ASN A 1 203 ? -8.003 11.890 22.586 1.00 91.94 203 ASN A CA 1
ATOM 1531 C C . ASN A 1 203 ? -6.751 11.396 23.316 1.00 91.94 203 ASN A C 1
ATOM 1533 O O . ASN A 1 203 ? -6.550 10.195 23.503 1.00 91.94 203 ASN A O 1
ATOM 1537 N N . VAL A 1 204 ? -5.912 12.327 23.765 1.00 88.62 204 VAL A N 1
ATOM 1538 C CA . VAL A 1 204 ? -4.727 12.013 24.572 1.00 88.62 204 VAL A CA 1
ATOM 1539 C C . VAL A 1 204 ? -5.114 12.116 26.043 1.00 88.62 204 VAL A C 1
ATOM 1541 O O . VAL A 1 204 ? -5.319 13.218 26.545 1.00 88.62 204 VAL A O 1
ATOM 1544 N N . SER A 1 205 ? -5.233 10.980 26.737 1.00 76.81 205 SER A N 1
ATOM 1545 C CA . SER A 1 205 ? -5.575 10.977 28.167 1.00 76.81 205 SER A CA 1
ATOM 1546 C C . SER A 1 205 ? -4.352 11.303 29.026 1.00 76.81 205 SER A C 1
ATOM 1548 O O . SER A 1 205 ? -4.428 12.137 29.922 1.00 76.81 205 SER A O 1
ATOM 1550 N N . ALA A 1 206 ? -3.232 10.629 28.754 1.00 83.56 206 ALA A N 1
ATOM 1551 C CA . ALA A 1 206 ? -1.922 10.859 29.359 1.00 83.56 206 ALA A CA 1
ATOM 1552 C C . ALA A 1 206 ? -0.897 10.078 28.535 1.00 83.56 206 ALA A C 1
ATOM 1554 O O . ALA A 1 206 ? -0.891 8.851 28.591 1.00 83.56 206 ALA A O 1
ATOM 1555 N N . ALA A 1 207 ? -0.064 10.755 27.744 1.00 79.00 207 ALA A N 1
ATOM 1556 C CA . ALA A 1 207 ? 0.892 10.088 26.859 1.00 79.00 207 ALA A CA 1
ATOM 1557 C C . ALA A 1 207 ? 1.745 9.040 27.615 1.00 79.00 207 ALA A C 1
ATOM 1559 O O . ALA A 1 207 ? 2.238 9.353 28.702 1.00 79.00 207 ALA A O 1
ATOM 1560 N N . PRO A 1 208 ? 1.934 7.816 27.079 1.00 87.38 208 PRO A N 1
ATOM 1561 C CA . PRO A 1 208 ? 1.553 7.316 25.747 1.00 87.38 208 PRO A CA 1
ATOM 1562 C C . PRO A 1 208 ? 0.160 6.645 25.686 1.00 87.38 208 PRO A C 1
ATOM 1564 O O . PRO A 1 208 ? -0.084 5.787 24.844 1.00 87.38 208 PRO A O 1
ATOM 1567 N N . THR A 1 209 ? -0.760 6.988 26.590 1.00 91.69 209 THR A N 1
ATOM 1568 C CA . THR A 1 209 ? -2.129 6.447 26.623 1.00 91.69 209 THR A CA 1
ATOM 1569 C C . THR A 1 209 ? -3.085 7.308 25.804 1.00 91.69 209 THR A C 1
ATOM 1571 O O . THR A 1 209 ? -3.253 8.507 26.072 1.00 91.69 209 THR A O 1
ATOM 1574 N N . TYR A 1 210 ? -3.764 6.673 24.852 1.00 93.56 210 TYR A N 1
ATOM 1575 C CA . TYR A 1 210 ? -4.741 7.298 23.963 1.00 93.56 210 TYR A CA 1
ATOM 1576 C C . TYR A 1 210 ? -6.113 6.654 24.117 1.00 93.56 210 TYR A C 1
ATOM 1578 O O . TYR A 1 210 ? -6.229 5.464 24.404 1.00 93.56 210 TYR A O 1
ATOM 1586 N N . GLN A 1 211 ? -7.151 7.449 23.885 1.00 94.94 211 GLN A N 1
ATOM 1587 C CA . GLN A 1 211 ? -8.535 7.010 23.814 1.00 94.94 211 GLN A CA 1
ATOM 1588 C C . GLN A 1 211 ? -9.040 7.224 22.387 1.00 94.94 211 GLN A C 1
ATOM 1590 O O . GLN A 1 211 ? -9.103 8.356 21.907 1.00 94.94 211 GLN A O 1
ATOM 1595 N N . ILE A 1 212 ? -9.386 6.132 21.716 1.00 95.62 212 ILE A N 1
ATOM 1596 C CA . ILE A 1 212 ? -9.903 6.112 20.350 1.00 95.62 212 ILE A CA 1
ATOM 1597 C C . ILE A 1 212 ? -11.419 5.948 20.423 1.00 95.62 212 ILE A C 1
ATOM 1599 O O . ILE A 1 212 ? -11.934 4.997 21.014 1.00 95.62 212 ILE A O 1
ATOM 1603 N N . GLN A 1 213 ? -12.125 6.883 19.807 1.00 95.00 213 GLN A N 1
ATOM 1604 C CA . GLN A 1 213 ? -13.579 6.908 19.744 1.00 95.00 213 GLN A CA 1
ATOM 1605 C C . GLN A 1 213 ? -14.050 6.260 18.440 1.00 95.00 213 GLN A C 1
ATOM 1607 O O . GLN A 1 213 ? -13.414 6.414 17.396 1.00 95.00 213 GLN A O 1
ATOM 1612 N N . HIS A 1 214 ? -15.173 5.545 18.500 1.00 95.00 214 HIS A N 1
ATOM 1613 C CA . HIS A 1 214 ? -15.792 4.860 17.354 1.00 95.00 214 HIS A CA 1
ATOM 1614 C C . HIS A 1 214 ? -17.317 5.029 17.367 1.00 95.00 214 HIS A C 1
ATOM 1616 O O . HIS A 1 214 ? -18.088 4.094 17.167 1.00 95.00 214 HIS A O 1
ATOM 1622 N N . SER A 1 215 ? -17.769 6.258 17.614 1.00 92.81 215 SER A N 1
ATOM 1623 C CA . SER A 1 215 ? -19.197 6.579 17.683 1.00 92.81 215 SER A CA 1
ATOM 1624 C C . SER A 1 215 ? -19.940 6.212 16.388 1.00 92.81 215 SER A C 1
ATOM 1626 O O . SER A 1 215 ? -19.347 6.091 15.312 1.00 92.81 215 SER A O 1
ATOM 1628 N N . THR A 1 216 ? -21.261 6.055 16.485 1.00 91.94 216 THR A N 1
ATOM 1629 C CA . THR A 1 216 ? -22.149 5.907 15.320 1.00 91.94 216 THR A CA 1
ATOM 1630 C C . THR A 1 216 ? -22.479 7.237 14.632 1.00 91.94 216 THR A C 1
ATOM 1632 O O . THR A 1 216 ? -23.103 7.239 13.570 1.00 91.94 216 THR A O 1
ATOM 1635 N N . ASP A 1 217 ? -22.066 8.353 15.237 1.00 84.69 217 ASP A N 1
ATOM 1636 C CA . ASP A 1 217 ? -22.198 9.713 14.713 1.00 84.69 217 ASP A CA 1
ATOM 1637 C C . ASP A 1 217 ? -20.820 10.306 14.364 1.00 84.69 217 ASP A C 1
ATOM 1639 O O . ASP A 1 217 ? -19.852 10.030 15.082 1.00 84.69 217 ASP A O 1
ATOM 1643 N N . PRO A 1 218 ? -20.716 11.168 13.330 1.00 73.19 218 PRO A N 1
ATOM 1644 C CA . PRO A 1 218 ? -21.789 11.672 12.461 1.00 73.19 218 PRO A CA 1
ATOM 1645 C C . PRO A 1 218 ? -22.220 10.684 11.358 1.00 73.19 218 PRO A C 1
ATOM 1647 O O . PRO A 1 218 ? -21.595 9.654 11.120 1.00 73.19 218 PRO A O 1
ATOM 1650 N N . ILE A 1 219 ? -23.315 11.005 10.657 1.00 73.56 219 ILE A N 1
ATOM 1651 C CA . ILE A 1 219 ? -23.790 10.217 9.512 1.00 73.56 219 ILE A CA 1
ATOM 1652 C C . ILE A 1 219 ? -22.923 10.511 8.280 1.00 73.56 219 ILE A C 1
ATOM 1654 O O . ILE A 1 219 ? -23.221 11.424 7.512 1.00 73.56 219 ILE A O 1
ATOM 1658 N N . ASP A 1 220 ? -21.877 9.716 8.078 1.00 73.06 220 ASP A N 1
ATOM 1659 C CA . ASP A 1 220 ? -21.092 9.676 6.841 1.00 73.06 220 ASP A CA 1
ATOM 1660 C C . ASP A 1 220 ? -21.196 8.297 6.147 1.00 73.06 220 ASP A C 1
ATOM 1662 O O . ASP A 1 220 ? -21.856 7.372 6.633 1.00 73.06 220 ASP A O 1
ATOM 1666 N N . SER A 1 221 ? -20.585 8.159 4.964 1.00 74.38 221 SER A N 1
ATOM 1667 C CA . SER A 1 221 ? -20.684 6.930 4.150 1.00 74.38 221 SER A CA 1
ATOM 1668 C C . SER A 1 221 ? -19.928 5.717 4.732 1.00 74.38 221 SER A C 1
ATOM 1670 O O . SER A 1 221 ? -20.102 4.603 4.237 1.00 74.38 221 SER A O 1
ATOM 1672 N N . TRP A 1 222 ? -19.116 5.925 5.772 1.00 76.75 222 TRP A N 1
ATOM 1673 C CA . TRP A 1 222 ? -18.101 5.006 6.306 1.00 76.75 222 TRP A CA 1
ATOM 1674 C C . TRP A 1 222 ? -18.278 4.822 7.821 1.00 76.75 222 TRP A C 1
ATOM 1676 O O . TRP A 1 222 ? -17.511 4.107 8.458 1.00 76.75 222 TRP A O 1
ATOM 1686 N N . ARG A 1 223 ? -19.325 5.433 8.386 1.00 85.00 223 ARG A N 1
ATOM 1687 C CA . ARG A 1 223 ? -19.655 5.452 9.804 1.00 85.00 223 ARG A CA 1
ATOM 1688 C C . ARG A 1 223 ? -19.783 4.057 10.386 1.00 85.00 223 ARG A C 1
ATOM 1690 O O . ARG A 1 223 ? -20.266 3.122 9.731 1.00 85.00 223 ARG A O 1
ATOM 1697 N N . ASN A 1 224 ? -19.504 3.968 11.680 1.00 91.12 224 ASN A N 1
ATOM 1698 C CA . ASN A 1 224 ? -19.915 2.822 12.472 1.00 91.12 224 ASN A CA 1
ATOM 1699 C C . ASN A 1 224 ? -21.453 2.780 12.515 1.00 91.12 224 ASN A C 1
ATOM 1701 O O . ASN A 1 224 ? -22.117 3.744 12.881 1.00 91.12 224 ASN A O 1
ATOM 1705 N N . ASN A 1 225 ? -22.043 1.660 12.123 1.00 91.75 225 ASN A N 1
ATOM 1706 C CA . ASN A 1 225 ? -23.483 1.410 12.194 1.00 91.75 225 ASN A CA 1
ATOM 1707 C C . ASN A 1 225 ? -23.907 0.898 13.573 1.00 91.75 225 ASN A C 1
ATOM 1709 O O . ASN A 1 225 ? -25.062 1.009 13.972 1.00 91.75 225 ASN A O 1
ATOM 1713 N N . PHE A 1 226 ? -22.961 0.298 14.288 1.00 92.62 226 PHE A N 1
ATOM 1714 C CA . PHE A 1 226 ? -23.113 -0.210 15.639 1.00 92.62 226 PHE A CA 1
ATOM 1715 C C . PHE A 1 226 ? -21.768 -0.126 16.366 1.00 92.62 226 PHE A C 1
ATOM 1717 O O . PHE A 1 226 ? -20.716 -0.178 15.739 1.00 92.62 226 PHE A O 1
ATOM 1724 N N . LEU A 1 227 ? -21.820 -0.025 17.696 1.00 94.31 227 LEU A N 1
ATOM 1725 C CA . LEU A 1 227 ? -20.635 0.142 18.551 1.00 94.31 227 LEU A CA 1
ATOM 1726 C C . LEU A 1 227 ? -19.924 -1.172 18.895 1.00 94.31 227 LEU A C 1
ATOM 1728 O O . LEU A 1 227 ? -18.816 -1.155 19.410 1.00 94.31 227 LEU A O 1
ATOM 1732 N N . THR A 1 228 ? -20.575 -2.323 18.715 1.00 95.44 228 THR A N 1
ATOM 1733 C CA . THR A 1 228 ? -19.991 -3.601 19.142 1.00 95.44 228 THR A CA 1
ATOM 1734 C C . THR A 1 228 ? -18.841 -3.998 18.218 1.00 95.44 228 THR A C 1
ATOM 1736 O O . THR A 1 228 ? -19.068 -4.415 17.086 1.00 95.44 228 THR A O 1
ATOM 1739 N N . LEU A 1 229 ? -17.612 -3.923 18.726 1.00 95.62 229 LEU A N 1
ATOM 1740 C CA . LEU A 1 229 ? -16.401 -4.272 17.988 1.00 95.62 229 LEU A C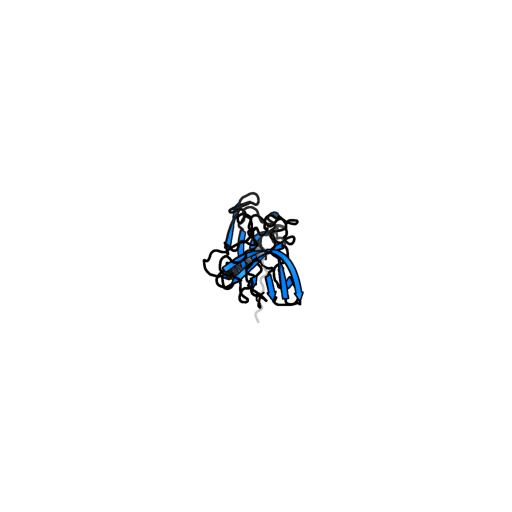A 1
ATOM 1741 C C . LEU A 1 229 ? -16.128 -5.779 17.984 1.00 95.62 229 LEU A C 1
ATOM 1743 O O . LEU A 1 229 ? -15.533 -6.283 17.042 1.00 95.62 229 LEU A O 1
ATOM 1747 N N . ALA A 1 230 ? -16.522 -6.528 19.013 1.00 93.94 230 ALA A N 1
ATOM 1748 C CA . ALA A 1 230 ? -16.234 -7.960 19.097 1.00 93.94 230 ALA A CA 1
ATOM 1749 C C . ALA A 1 230 ? -17.392 -8.804 18.539 1.00 93.94 230 ALA A C 1
ATOM 1751 O O . ALA A 1 230 ? -18.512 -8.728 19.035 1.00 93.94 230 ALA A O 1
ATOM 1752 N N . VAL A 1 231 ? -17.116 -9.671 17.557 1.00 90.31 231 VAL A N 1
ATOM 1753 C CA . VAL A 1 231 ? -18.104 -10.660 17.060 1.00 90.31 231 VAL A CA 1
ATOM 1754 C C . VAL A 1 231 ? -18.375 -11.761 18.088 1.00 90.31 231 VAL A C 1
ATOM 1756 O O . VAL A 1 231 ? -19.454 -12.349 18.122 1.00 90.31 231 VAL A O 1
ATOM 1759 N N . LYS A 1 232 ? -17.384 -12.058 18.930 1.00 88.38 232 LYS A N 1
ATOM 1760 C CA . LYS A 1 232 ? -17.444 -13.087 19.966 1.00 88.38 232 LYS A CA 1
ATOM 1761 C C . LYS A 1 232 ? -16.642 -12.634 21.178 1.00 88.38 232 LYS A C 1
ATOM 1763 O O . LYS A 1 232 ? -15.581 -12.033 21.014 1.00 88.38 232 LYS A O 1
ATOM 1768 N N . ASN A 1 233 ? -17.105 -13.004 22.373 1.00 91.81 233 ASN A N 1
ATOM 1769 C CA . ASN A 1 233 ? -16.471 -12.641 23.639 1.00 91.81 233 ASN A CA 1
ATOM 1770 C C . ASN A 1 233 ? -16.254 -11.119 23.701 1.00 91.81 233 ASN A C 1
ATOM 1772 O O . ASN A 1 233 ? -17.108 -10.342 23.281 1.00 91.81 233 ASN A O 1
ATOM 1776 N N . THR A 1 234 ? -15.102 -10.711 24.212 1.00 94.88 234 THR A N 1
ATOM 1777 C CA . THR A 1 234 ? -14.681 -9.326 24.347 1.00 94.88 234 THR A CA 1
ATOM 1778 C C . THR A 1 234 ? -13.213 -9.188 23.966 1.00 94.88 234 THR A C 1
ATOM 1780 O O . THR A 1 234 ? -12.498 -10.189 23.833 1.00 94.88 234 THR A O 1
ATOM 1783 N N . PHE A 1 235 ? -12.747 -7.959 23.762 1.00 96.31 235 PHE A N 1
ATOM 1784 C CA . PHE A 1 235 ? -11.320 -7.686 23.620 1.00 96.31 235 PHE A CA 1
ATOM 1785 C C . PHE A 1 235 ? -10.651 -7.529 24.992 1.00 96.31 235 PHE A C 1
ATOM 1787 O O . PHE A 1 235 ? -11.062 -6.709 25.813 1.00 96.31 235 PHE A O 1
ATOM 1794 N N . GLY A 1 236 ? -9.619 -8.337 25.242 1.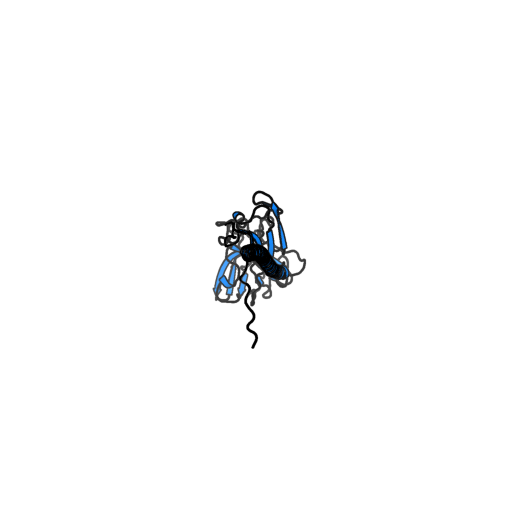00 95.88 236 GLY A N 1
ATOM 1795 C CA . GLY A 1 236 ? -8.747 -8.212 26.413 1.00 95.88 236 GLY A CA 1
ATOM 1796 C C . GLY A 1 236 ? -7.533 -7.323 26.136 1.00 95.88 236 GLY A C 1
ATOM 1797 O O . GLY A 1 236 ? -7.331 -6.871 25.016 1.00 95.88 236 GLY A O 1
ATOM 1798 N N . THR A 1 237 ? -6.660 -7.140 27.126 1.00 95.50 237 THR A N 1
ATOM 1799 C CA . THR A 1 237 ? -5.425 -6.332 26.997 1.00 95.50 237 THR A CA 1
ATOM 1800 C C . THR A 1 237 ? -4.390 -6.904 26.016 1.00 95.50 237 THR A C 1
ATOM 1802 O O . THR A 1 237 ? -3.411 -6.242 25.684 1.00 95.50 237 THR A O 1
ATOM 1805 N N . ALA A 1 238 ? -4.593 -8.134 25.538 1.00 92.31 238 ALA A N 1
ATOM 1806 C CA . ALA A 1 238 ? -3.784 -8.739 24.483 1.00 92.31 238 ALA A CA 1
ATOM 1807 C C . ALA A 1 238 ? -4.176 -8.278 23.067 1.00 92.31 238 ALA A C 1
ATOM 1809 O O . ALA A 1 238 ? -3.416 -8.536 22.137 1.00 92.31 238 ALA A O 1
ATOM 1810 N N . ALA A 1 239 ? -5.334 -7.629 22.888 1.00 95.31 239 ALA A N 1
ATOM 1811 C CA . ALA A 1 239 ? -5.718 -7.083 21.590 1.00 95.31 239 ALA A CA 1
ATOM 1812 C C . ALA A 1 239 ? -4.974 -5.777 21.287 1.00 95.31 239 ALA A C 1
ATOM 1814 O O . ALA A 1 239 ? -4.567 -5.039 22.191 1.00 95.31 239 ALA A O 1
ATOM 1815 N N . ALA A 1 240 ? -4.831 -5.489 19.998 1.00 94.75 240 ALA A N 1
ATOM 1816 C CA . ALA A 1 240 ? -4.159 -4.308 19.486 1.00 94.75 240 ALA A CA 1
ATOM 1817 C C . ALA A 1 240 ? -5.031 -3.564 18.473 1.00 94.75 240 ALA A C 1
ATOM 1819 O O . ALA A 1 240 ? -5.927 -4.137 17.851 1.00 94.75 240 ALA A O 1
ATOM 1820 N N . VAL A 1 241 ? -4.738 -2.276 18.302 1.00 95.75 241 VAL A N 1
ATOM 1821 C CA . VAL A 1 241 ? -5.299 -1.441 17.241 1.00 95.75 241 VAL A CA 1
ATOM 1822 C C . VAL A 1 241 ? -4.208 -1.120 16.228 1.00 95.75 241 VAL A C 1
ATOM 1824 O O . VAL A 1 241 ? -3.117 -0.669 16.577 1.00 95.75 241 VAL A O 1
ATOM 1827 N N . SER A 1 242 ? -4.485 -1.340 14.953 1.00 94.56 242 SER A N 1
ATOM 1828 C CA . SER A 1 242 ? -3.525 -1.104 13.881 1.00 94.56 242 SER A CA 1
ATOM 1829 C C . SER A 1 242 ? -4.150 -0.281 12.768 1.00 94.56 242 SER A C 1
ATOM 1831 O O . SER A 1 242 ? -5.306 -0.488 12.397 1.00 94.56 242 SER A O 1
ATOM 1833 N N . GLY A 1 243 ? -3.359 0.641 12.220 1.00 92.75 243 GLY A N 1
ATOM 1834 C CA . GLY A 1 243 ? -3.680 1.288 10.955 1.00 92.75 243 GLY A CA 1
ATOM 1835 C C . GLY A 1 243 ? -3.606 0.288 9.804 1.00 92.75 243 GLY A C 1
ATOM 1836 O O . GLY A 1 243 ? -2.939 -0.748 9.906 1.00 92.75 243 GLY A O 1
ATOM 1837 N N . ILE A 1 244 ? -4.291 0.605 8.712 1.00 91.50 244 ILE A N 1
ATOM 1838 C CA . ILE A 1 244 ? -4.264 -0.184 7.481 1.00 91.50 244 ILE A CA 1
ATOM 1839 C C . ILE A 1 244 ? -3.303 0.498 6.506 1.00 91.50 244 ILE A C 1
ATOM 1841 O O . ILE A 1 244 ? -3.430 1.687 6.232 1.00 91.50 244 ILE A O 1
ATOM 1845 N N . GLU A 1 245 ? -2.331 -0.256 6.005 1.00 90.94 245 GLU A N 1
ATOM 1846 C CA . GLU A 1 245 ? -1.350 0.176 5.014 1.00 90.94 245 GLU A CA 1
ATOM 1847 C C . GLU A 1 245 ? -1.732 -0.383 3.642 1.00 90.94 245 GLU A C 1
ATOM 1849 O O . GLU A 1 245 ? -1.980 -1.584 3.497 1.00 90.94 245 GLU A O 1
ATOM 1854 N N . THR A 1 246 ? -1.740 0.480 2.623 1.00 91.12 246 THR A N 1
ATOM 1855 C CA . THR A 1 246 ? -2.025 0.082 1.243 1.00 91.12 246 THR A CA 1
ATOM 1856 C C . THR A 1 246 ? -0.960 0.596 0.293 1.00 91.12 246 THR A C 1
ATOM 1858 O O . THR A 1 246 ? -0.767 1.796 0.130 1.00 91.12 246 THR A O 1
ATOM 1861 N N . HIS A 1 247 ? -0.341 -0.323 -0.441 1.00 92.88 247 HIS A N 1
ATOM 1862 C CA . HIS A 1 247 ? 0.541 -0.001 -1.552 1.00 92.88 247 HIS A CA 1
ATOM 1863 C C . HIS A 1 247 ? -0.188 -0.188 -2.877 1.00 92.88 247 HIS A C 1
ATOM 1865 O O . HIS A 1 247 ? -0.631 -1.287 -3.213 1.00 92.88 247 HIS A O 1
ATOM 1871 N N . THR A 1 248 ? -0.303 0.892 -3.648 1.00 92.88 248 THR A N 1
ATOM 1872 C CA . THR A 1 248 ? -0.925 0.878 -4.977 1.00 92.88 248 THR A CA 1
ATOM 1873 C C . THR A 1 248 ? 0.125 1.117 -6.054 1.00 92.88 248 THR A C 1
ATOM 1875 O O . THR A 1 248 ? 0.768 2.165 -6.084 1.00 92.88 248 THR A O 1
ATOM 1878 N N . TYR A 1 249 ? 0.266 0.150 -6.952 1.00 94.94 249 TYR A N 1
ATOM 1879 C CA . TYR A 1 249 ? 1.159 0.157 -8.100 1.00 94.94 249 TYR A CA 1
ATOM 1880 C C . TY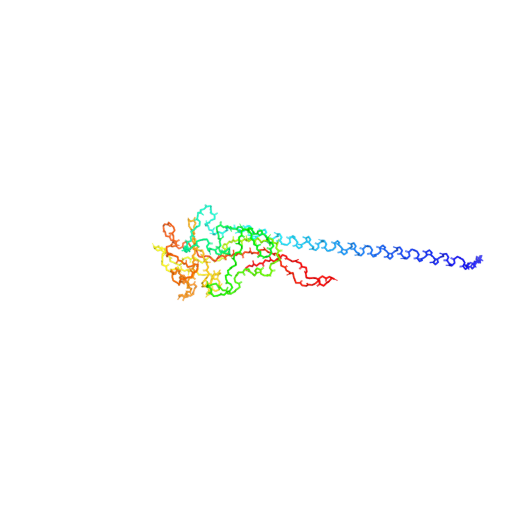R A 1 249 ? 0.380 0.470 -9.376 1.00 94.94 249 TYR A C 1
ATOM 1882 O O . TYR A 1 249 ? -0.632 -0.173 -9.655 1.00 94.94 249 TYR A O 1
ATOM 1890 N N . PHE A 1 250 ? 0.847 1.446 -10.151 1.00 94.25 250 PHE A N 1
ATOM 1891 C CA . PHE A 1 250 ? 0.170 1.911 -11.365 1.00 94.25 250 PHE A CA 1
ATOM 1892 C C . PHE A 1 250 ? 1.158 2.543 -12.348 1.00 94.25 250 PHE A C 1
ATOM 1894 O O . PHE A 1 250 ? 2.256 2.948 -11.965 1.00 94.25 250 PHE A O 1
ATOM 1901 N N . ILE A 1 251 ? 0.775 2.647 -13.621 1.00 94.31 251 ILE A N 1
ATOM 1902 C CA . ILE A 1 251 ? 1.586 3.323 -14.637 1.00 94.31 251 ILE A CA 1
ATOM 1903 C C . ILE A 1 251 ? 1.153 4.783 -14.754 1.00 94.31 251 ILE A C 1
ATOM 1905 O O . ILE A 1 251 ? -0.023 5.079 -14.955 1.00 94.31 251 ILE A O 1
ATOM 1909 N N . ALA A 1 252 ? 2.115 5.695 -14.665 1.00 93.44 252 ALA A N 1
ATOM 1910 C CA . ALA A 1 252 ? 1.916 7.128 -14.864 1.00 93.44 252 ALA A CA 1
ATOM 1911 C C . ALA A 1 252 ? 3.140 7.739 -15.574 1.00 93.44 252 ALA A C 1
ATOM 1913 O O . ALA A 1 252 ? 4.203 7.104 -15.614 1.00 93.44 252 ALA A O 1
ATOM 1914 N N . PRO A 1 253 ? 3.027 8.944 -16.163 1.00 92.25 253 PRO A N 1
ATOM 1915 C CA . PRO A 1 253 ? 4.180 9.646 -16.722 1.00 92.25 253 PRO A CA 1
ATOM 1916 C C . PRO A 1 253 ? 5.310 9.758 -15.690 1.00 92.25 253 PRO A C 1
ATOM 1918 O O . PRO A 1 253 ? 5.077 10.102 -14.532 1.00 92.25 253 PRO A O 1
ATOM 1921 N N . GLY A 1 254 ? 6.527 9.398 -16.088 1.00 89.00 254 GLY A N 1
ATOM 1922 C CA . GLY A 1 254 ? 7.715 9.475 -15.245 1.00 89.00 254 GLY A CA 1
ATOM 1923 C C . GLY A 1 254 ? 8.247 10.901 -15.104 1.00 89.00 254 GLY A C 1
ATOM 1924 O O . GLY A 1 254 ? 7.678 11.865 -15.614 1.00 89.00 254 GLY A O 1
ATOM 1925 N N . THR A 1 255 ? 9.381 11.038 -14.421 1.00 83.81 255 THR A N 1
ATOM 1926 C CA . THR A 1 255 ? 10.098 12.310 -14.316 1.00 83.81 255 THR A CA 1
ATOM 1927 C C . THR A 1 255 ? 11.170 12.401 -15.408 1.00 83.81 255 THR A C 1
ATOM 1929 O O . THR A 1 255 ? 12.014 11.518 -15.549 1.00 83.81 255 THR A O 1
ATOM 1932 N N . GLY A 1 256 ? 11.136 13.474 -16.205 1.00 83.94 256 GLY A N 1
ATOM 1933 C CA . GLY A 1 256 ? 12.124 13.757 -17.255 1.00 83.94 256 GLY A CA 1
ATOM 1934 C C . GLY A 1 256 ? 11.614 13.581 -18.689 1.00 83.94 256 GLY A C 1
ATOM 1935 O O . GLY A 1 256 ? 10.449 13.272 -18.926 1.00 83.94 256 GLY A O 1
ATOM 1936 N N . GLN A 1 257 ? 12.502 13.816 -19.656 1.00 86.38 257 GLN A N 1
ATOM 1937 C CA . GLN A 1 257 ? 12.228 13.680 -21.088 1.00 86.38 257 GLN A CA 1
ATOM 1938 C C . GLN A 1 257 ? 13.275 12.778 -21.739 1.00 86.38 257 GLN A C 1
ATOM 1940 O O . GLN A 1 257 ? 14.450 12.798 -21.369 1.00 86.38 257 GLN A O 1
ATOM 1945 N N . ASN A 1 258 ? 12.847 11.973 -22.706 1.00 83.75 258 ASN A N 1
ATOM 1946 C CA . ASN A 1 258 ? 13.760 11.215 -23.554 1.00 83.75 258 ASN A CA 1
ATOM 1947 C C . ASN A 1 258 ? 14.401 12.132 -24.622 1.00 83.75 258 ASN A C 1
ATOM 1949 O O . ASN A 1 258 ? 14.053 13.304 -24.760 1.00 83.75 258 ASN A O 1
ATOM 1953 N N . ASN A 1 259 ? 15.293 11.580 -25.449 1.00 81.50 259 ASN A N 1
ATOM 1954 C CA . ASN A 1 259 ? 15.957 12.322 -26.535 1.00 81.50 259 ASN A CA 1
ATOM 1955 C C . ASN A 1 259 ? 15.003 12.814 -27.650 1.00 81.50 259 ASN A C 1
ATOM 1957 O O . ASN A 1 259 ? 15.462 13.422 -28.614 1.00 81.50 259 ASN A O 1
ATOM 1961 N N . ARG A 1 260 ? 13.701 12.520 -27.557 1.00 85.75 260 ARG A N 1
ATOM 1962 C CA . ARG A 1 260 ? 12.639 12.983 -28.464 1.00 85.75 260 ARG A CA 1
ATOM 1963 C C . ARG A 1 260 ? 11.728 14.038 -27.821 1.00 85.75 260 ARG A C 1
ATOM 1965 O O . ARG A 1 260 ? 10.840 14.539 -28.496 1.00 85.75 260 ARG A O 1
ATOM 1972 N N . GLY A 1 261 ? 11.950 14.388 -26.550 1.00 87.25 261 GLY A N 1
ATOM 1973 C CA . GLY A 1 261 ? 11.111 15.324 -25.796 1.00 87.25 261 GLY A CA 1
ATOM 1974 C C . GLY A 1 261 ? 9.884 14.688 -25.132 1.00 87.25 261 GLY A C 1
ATOM 1975 O O . GLY A 1 261 ? 9.146 15.390 -24.443 1.00 87.25 261 GLY A O 1
ATOM 1976 N N . ASP A 1 262 ? 9.679 13.375 -25.278 1.00 89.12 262 ASP A N 1
ATOM 1977 C CA . ASP A 1 262 ? 8.548 12.679 -24.662 1.00 89.12 262 ASP A CA 1
ATOM 1978 C C . ASP A 1 262 ? 8.847 12.329 -23.205 1.00 89.12 262 ASP A C 1
ATOM 1980 O O . ASP A 1 262 ? 9.968 11.945 -22.853 1.00 89.12 262 ASP A O 1
ATOM 1984 N N . THR A 1 263 ? 7.816 12.376 -22.366 1.00 89.81 263 THR A N 1
ATOM 1985 C CA . THR A 1 263 ? 7.872 11.885 -20.988 1.00 89.81 263 THR A CA 1
ATOM 1986 C C . THR A 1 263 ? 7.700 10.361 -20.992 1.00 89.81 263 THR A C 1
ATOM 1988 O O . THR A 1 263 ? 6.617 9.877 -21.332 1.00 89.81 263 THR A O 1
ATOM 1991 N N . PRO A 1 264 ? 8.733 9.567 -20.652 1.00 89.62 264 PRO A N 1
ATOM 1992 C CA . PRO A 1 264 ? 8.596 8.117 -20.615 1.00 89.62 264 PRO A CA 1
ATOM 1993 C C . PRO A 1 264 ? 7.621 7.699 -19.511 1.00 89.62 264 PRO A C 1
ATOM 1995 O O . PRO A 1 264 ? 7.515 8.358 -18.478 1.00 89.62 264 PRO A O 1
ATOM 1998 N N . LEU A 1 265 ? 6.925 6.583 -19.712 1.00 92.62 265 LEU A N 1
ATOM 1999 C CA . LEU A 1 265 ? 6.072 6.003 -18.678 1.00 92.62 265 LEU A CA 1
ATOM 2000 C C . LEU A 1 265 ? 6.919 5.324 -17.600 1.00 92.62 265 LEU A C 1
ATOM 2002 O O . LEU A 1 265 ? 7.958 4.731 -17.896 1.00 92.62 265 LEU A O 1
ATOM 2006 N N . ALA A 1 266 ? 6.451 5.388 -16.358 1.00 92.31 266 ALA A N 1
ATOM 2007 C CA . ALA A 1 266 ? 7.089 4.756 -15.216 1.00 92.31 266 ALA A CA 1
ATOM 2008 C C . ALA A 1 266 ? 6.068 3.975 -14.384 1.00 92.31 266 ALA A C 1
ATOM 2010 O O . ALA A 1 266 ? 4.876 4.287 -14.375 1.00 92.31 266 ALA A O 1
ATOM 2011 N N . LEU A 1 267 ? 6.560 2.966 -13.666 1.00 93.31 267 LEU A N 1
ATOM 2012 C CA . LEU A 1 267 ? 5.809 2.328 -12.595 1.00 93.31 267 LEU A CA 1
ATOM 2013 C C . LEU A 1 267 ? 5.899 3.205 -11.346 1.00 93.31 267 LEU A C 1
ATOM 2015 O O . LEU A 1 267 ? 6.991 3.453 -10.835 1.00 93.31 267 LEU A O 1
ATOM 2019 N N . TRP A 1 268 ? 4.750 3.636 -10.850 1.00 93.19 268 TRP A N 1
ATOM 2020 C CA . TRP A 1 268 ? 4.612 4.390 -9.614 1.00 93.19 268 TRP A CA 1
ATOM 2021 C C . TRP A 1 268 ? 4.113 3.484 -8.496 1.00 93.19 268 TRP A C 1
ATOM 2023 O O . TRP A 1 268 ? 3.335 2.561 -8.732 1.00 93.19 268 TRP A O 1
ATOM 2033 N N . ARG A 1 269 ? 4.548 3.782 -7.271 1.00 92.06 269 ARG A N 1
ATOM 2034 C CA . ARG A 1 269 ? 4.011 3.214 -6.034 1.00 92.06 269 ARG A CA 1
ATOM 2035 C C . ARG A 1 269 ? 3.488 4.362 -5.183 1.00 92.06 269 ARG A C 1
ATOM 2037 O O . ARG A 1 269 ? 4.252 5.257 -4.829 1.00 92.06 269 ARG A O 1
ATOM 2044 N N . LYS A 1 270 ? 2.201 4.321 -4.858 1.00 88.88 270 LYS A N 1
ATOM 2045 C CA . LYS A 1 270 ? 1.608 5.113 -3.779 1.00 88.88 270 LYS A CA 1
ATOM 2046 C C . LYS A 1 270 ? 1.621 4.257 -2.514 1.00 88.88 270 LYS A C 1
ATOM 2048 O O . LYS A 1 270 ? 1.211 3.097 -2.582 1.00 88.88 270 LYS A O 1
ATOM 2053 N N . SER A 1 271 ? 2.091 4.837 -1.417 1.00 83.06 271 SER A N 1
ATOM 2054 C CA . SER A 1 271 ? 2.034 4.276 -0.065 1.00 83.06 271 SER A CA 1
ATOM 2055 C C . SER A 1 271 ? 1.113 5.111 0.807 1.00 83.06 271 SER A C 1
ATOM 2057 O O . SER A 1 271 ? 0.899 6.293 0.441 1.00 83.06 271 SER A O 1
#

Radius of gyration: 31.74 Å; chains: 1; bounding box: 102×34×90 Å

InterPro domains:
  IPR012902 Prokaryotic N-terminal methylation site [PF07963] (4-28)
  IPR012902 Prokaryotic N-terminal methylation site [PS00409] (7-27)
  IPR012902 Prokaryotic N-terminal methylation site [TIGR02532] (7-28)